Protein AF-0000000070599933 (afdb_homodimer)

Nearest PDB structures (foldseek):
  1tn3-assembly1_A  TM=8.704E-01  e=1.182E-09  Homo sapiens
  1htn-assembly1_A  TM=8.438E-01  e=2.130E-09  Homo sapiens
  7juf-assembly2_B  TM=8.145E-01  e=1.403E-08  Homo sapiens
  7jud-assembly2_B  TM=8.354E-01  e=2.384E-08  Homo sapiens
  3l9j-assembly1_C  TM=8.010E-01  e=3.818E-08  Homo sapiens

Secondary structure (DSSP, 8-state):
--------------------------PPPTT-EEETTTEEEEEEEEEEE-HHHHHHHHHHTTEEE-----HHHHHHHHHHHHHTT--S--EEEEEE-SSSTT--EETTSPBPP-STTTBPEESGGG-EES----TT--EEEE-GGGTT-EEEE-TTS-EEEEEEE-/--------------------------PPPTT-EEETTTEEEEEEEEEEE-HHHHHHHHHHTTEEE-----HHHHHHHHHHHHHTT--S--EEEEEE-SSSTT--EETTSPBPP-STTTBPEESGGG-EES----TT--EEEE-GGGTT-EEEE-TTS-EEEEEEE-

Radius of gyration: 28.6 Å; Cα contacts (8 Å, |Δi|>4): 648; chains: 2; bounding box: 58×82×104 Å

InterPro domains:
  IPR001304 C-type lectin-like [PF00059] (50-165)
  IPR001304 C-type lectin-like [PS50041] (36-164)
  IPR001304 C-type lectin-like [SM00034] (28-164)
  IPR016186 C-type lectin-like/link domain superfamily [G3DSA:3.10.100.10] (16-166)
  IPR016187 C-type lectin fold [SSF56436] (15-165)
  IPR050111 C-type lectin and snaclec domain-containing protein [PTHR22803] (22-165)

pLDDT: mean 87.53, std 17.61, range [37.97, 98.94]

Solvent-accessible surface area (backbone atoms only — not comparable to full-atom values): 18337 Å² total; per-residue (Å²): 137,86,83,78,81,80,79,78,77,77,78,78,76,72,74,74,72,74,70,73,62,71,79,70,64,93,78,47,63,82,86,28,37,73,34,56,94,76,42,30,33,34,81,39,75,81,66,62,31,24,50,67,54,42,40,49,53,20,44,76,70,68,25,32,40,28,75,75,88,40,50,46,44,44,33,32,44,52,51,48,35,60,72,70,61,60,63,83,46,40,27,34,39,21,37,34,18,74,90,42,83,86,50,42,21,28,82,84,65,44,75,55,84,70,44,54,56,44,32,23,53,24,55,79,68,13,65,40,51,30,63,81,56,65,98,55,27,36,26,29,22,29,28,52,71,48,65,50,22,36,35,51,33,43,43,76,47,73,26,16,32,31,24,22,62,120,136,86,81,78,80,81,78,79,78,78,76,78,77,72,73,73,71,75,73,73,63,73,78,72,64,93,76,47,62,82,87,27,36,74,37,57,92,77,43,31,31,34,81,40,74,80,66,63,32,24,50,68,55,42,39,49,53,20,43,75,71,66,24,32,41,28,75,74,87,40,48,46,44,42,34,33,44,51,51,46,36,60,74,69,60,60,64,82,46,39,26,32,39,21,37,33,18,73,90,42,83,88,50,44,22,29,83,84,66,46,76,55,84,70,44,53,58,46,31,23,54,24,55,80,65,14,67,40,50,30,65,80,56,66,98,56,28,36,26,29,22,30,28,53,71,47,64,50,23,37,34,50,32,42,42,76,46,74,26,17,32,30,24,22,63,119

Organism: Penaeus vannamei (NCBI:txid6689)

Structure (mmCIF, N/CA/C/O backbone):
data_AF-0000000070599933-model_v1
#
loop_
_entity.id
_entity.type
_entity.pdbx_description
1 polymer 'C-type lectin-like domain-containing protein PtLP'
#
loop_
_atom_site.group_PDB
_atom_site.id
_atom_site.type_symbol
_atom_site.label_atom_id
_atom_site.label_alt_id
_atom_site.label_comp_id
_atom_site.label_asym_id
_atom_site.label_entity_id
_atom_site.label_seq_id
_atom_site.pdbx_PDB_ins_code
_atom_site.Cartn_x
_atom_site.Cartn_y
_atom_site.Cartn_z
_atom_site.occupancy
_atom_site.B_iso_or_equiv
_atom_site.auth_seq_id
_atom_site.auth_comp_id
_atom_site.auth_asym_id
_atom_site.auth_atom_id
_atom_site.pdbx_PDB_model_num
ATOM 1 N N . MET A 1 1 ? 9.367 57.906 -72.312 1 37.97 1 MET A N 1
ATOM 2 C CA . MET A 1 1 ? 8.906 56.594 -71.938 1 37.97 1 MET A CA 1
ATOM 3 C C . MET A 1 1 ? 9.148 56.344 -70.438 1 37.97 1 MET A C 1
ATOM 5 O O . MET A 1 1 ? 10.281 56.406 -70 1 37.97 1 MET A O 1
ATOM 9 N N . ARG A 1 2 ? 8.133 56.719 -69.562 1 48.5 2 ARG A N 1
ATOM 10 C CA . ARG A 1 2 ? 8.102 56.719 -68.062 1 48.5 2 ARG A CA 1
ATOM 11 C C . ARG A 1 2 ? 8.156 55.281 -67.562 1 48.5 2 ARG A C 1
ATOM 13 O O . ARG A 1 2 ? 7.34 54.438 -67.938 1 48.5 2 ARG A O 1
ATOM 20 N N . PHE A 1 3 ? 9.328 54.75 -67.125 1 50.84 3 PHE A N 1
ATOM 21 C CA . PHE A 1 3 ? 9.562 53.438 -66.562 1 50.84 3 PHE A CA 1
ATOM 22 C C . PHE A 1 3 ? 8.875 53.312 -65.188 1 50.84 3 PHE A C 1
ATOM 24 O O . PHE A 1 3 ? 9.227 54.031 -64.25 1 50.84 3 PHE A O 1
ATOM 31 N N . GLY A 1 4 ? 7.555 52.938 -65.188 1 47.12 4 GLY A N 1
ATOM 32 C CA . GLY A 1 4 ? 6.844 52.688 -63.938 1 47.12 4 GLY A CA 1
ATOM 33 C C . GLY A 1 4 ? 7.414 51.531 -63.156 1 47.12 4 GLY A C 1
ATOM 34 O O . GLY A 1 4 ? 7.586 50.438 -63.688 1 47.12 4 GLY A O 1
ATOM 35 N N . ILE A 1 5 ? 8.211 51.812 -62.062 1 50.91 5 ILE A N 1
ATOM 36 C CA . ILE A 1 5 ? 8.781 50.844 -61.156 1 50.91 5 ILE A CA 1
ATOM 37 C C . ILE A 1 5 ? 7.66 50.125 -60.406 1 50.91 5 ILE A C 1
ATOM 39 O O . ILE A 1 5 ? 6.848 50.75 -59.719 1 50.91 5 ILE A O 1
ATOM 43 N N . LEU A 1 6 ? 7.219 48.875 -60.844 1 51.66 6 LEU A N 1
ATOM 44 C CA . LEU A 1 6 ? 6.293 48 -60.156 1 51.66 6 LEU A CA 1
ATOM 45 C C . LEU A 1 6 ? 6.891 47.531 -58.844 1 51.66 6 LEU A C 1
ATOM 47 O O . LEU A 1 6 ? 7.938 46.875 -58.812 1 51.66 6 LEU A O 1
ATOM 51 N N . SER A 1 7 ? 6.562 48.188 -57.719 1 48.75 7 SER A N 1
ATOM 52 C CA . SER A 1 7 ? 6.996 47.781 -56.406 1 48.75 7 SER A CA 1
ATOM 53 C C . SER A 1 7 ? 6.297 46.5 -55.969 1 48.75 7 SER A C 1
ATOM 55 O O . SER A 1 7 ? 5.066 46.438 -55.938 1 48.75 7 SER A O 1
ATOM 57 N N . LEU A 1 8 ? 6.965 45.375 -56.188 1 49.75 8 LEU A N 1
ATOM 58 C CA . LEU A 1 8 ? 6.488 44.094 -55.656 1 49.75 8 LEU A CA 1
ATOM 59 C C . LEU A 1 8 ? 6.445 44.094 -54.156 1 49.75 8 LEU A C 1
ATOM 61 O O . LEU A 1 8 ? 7.477 44.25 -53.5 1 49.75 8 LEU A O 1
ATOM 65 N N . VAL A 1 9 ? 5.316 44.406 -53.594 1 50.84 9 VAL A N 1
ATOM 66 C CA . VAL A 1 9 ? 5.121 44.281 -52.156 1 50.84 9 VAL A CA 1
ATOM 67 C C . VAL A 1 9 ? 5.121 42.812 -51.75 1 50.84 9 VAL A C 1
ATOM 69 O O . VAL A 1 9 ? 4.266 42.062 -52.188 1 50.84 9 VAL A O 1
ATOM 72 N N . LEU A 1 10 ? 6.27 42.281 -51.406 1 45.16 10 LEU A N 1
ATOM 73 C CA . LEU A 1 10 ? 6.32 40.969 -50.812 1 45.16 10 LEU A CA 1
ATOM 74 C C . LEU A 1 10 ? 5.652 40.969 -49.438 1 45.16 10 LEU A C 1
ATOM 76 O O . LEU A 1 10 ? 6.105 41.656 -48.531 1 45.16 10 LEU A O 1
ATOM 80 N N . ALA A 1 11 ? 4.379 40.594 -49.406 1 50.12 11 ALA A N 1
ATOM 81 C CA . ALA A 1 11 ? 3.686 40.375 -48.125 1 50.12 11 ALA A CA 1
ATOM 82 C C . ALA A 1 11 ? 4.293 39.219 -47.375 1 50.12 11 ALA A C 1
ATOM 84 O O . ALA A 1 11 ? 4.262 38.062 -47.844 1 50.12 11 ALA A O 1
ATOM 85 N N . VAL A 1 12 ? 5.262 39.5 -46.5 1 49.31 12 VAL A N 1
ATOM 86 C CA . VAL A 1 12 ? 5.777 38.469 -45.594 1 49.31 12 VAL A CA 1
ATOM 87 C C . VAL A 1 12 ? 4.645 37.938 -44.719 1 49.31 12 VAL A C 1
ATOM 89 O O . VAL A 1 12 ? 4.016 38.688 -43.969 1 49.31 12 VAL A O 1
ATOM 92 N N . CYS A 1 13 ? 3.93 36.844 -45.125 1 47.09 13 CYS A N 1
ATOM 93 C CA . CYS A 1 13 ? 3.037 36.094 -44.25 1 47.09 13 CYS A CA 1
ATOM 94 C C . CYS A 1 13 ? 3.75 35.719 -42.938 1 47.09 13 CYS A C 1
ATOM 96 O O . CYS A 1 13 ? 4.684 34.938 -42.969 1 47.09 13 CYS A O 1
ATOM 98 N N . GLY A 1 14 ? 3.881 36.625 -42.031 1 43.41 14 GLY A N 1
ATOM 99 C CA . GLY A 1 14 ? 4.426 36.219 -40.75 1 43.41 14 GLY A CA 1
ATOM 100 C C . GLY A 1 14 ? 3.785 34.969 -40.219 1 43.41 14 GLY A C 1
ATOM 101 O O . GLY A 1 14 ? 2.572 34.938 -40 1 43.41 14 GLY A O 1
ATOM 102 N N . ALA A 1 15 ? 4.422 33.812 -40.469 1 43.41 15 ALA A N 1
ATOM 103 C CA . ALA A 1 15 ? 4.035 32.625 -39.719 1 43.41 15 ALA A CA 1
ATOM 104 C C . ALA A 1 15 ? 3.85 32.938 -38.25 1 43.41 15 ALA A C 1
ATOM 106 O O . ALA A 1 15 ? 4.766 33.438 -37.594 1 43.41 15 ALA A O 1
ATOM 107 N N . ALA A 1 16 ? 2.598 33.219 -37.844 1 48.03 16 ALA A N 1
ATOM 108 C CA . ALA A 1 16 ? 2.371 33.25 -36.406 1 48.03 16 ALA A CA 1
ATOM 109 C C . ALA A 1 16 ? 3.07 32.062 -35.719 1 48.03 16 ALA A C 1
ATOM 111 O O . ALA A 1 16 ? 2.766 30.906 -36 1 48.03 16 ALA A O 1
ATOM 112 N N . GLU A 1 17 ? 4.281 32.188 -35.281 1 50.5 17 GLU A N 1
ATOM 113 C CA . GLU A 1 17 ? 4.836 31.188 -34.406 1 50.5 17 GLU A CA 1
ATOM 114 C C . GLU A 1 17 ? 3.83 30.797 -33.312 1 50.5 17 GLU A C 1
ATOM 116 O O . GLU A 1 17 ? 3.4 31.641 -32.531 1 50.5 17 GLU A O 1
ATOM 121 N N . VAL A 1 18 ? 2.943 29.859 -33.656 1 50.53 18 VAL A N 1
ATOM 122 C CA . VAL A 1 18 ? 2.252 29.219 -32.531 1 50.53 18 VAL A CA 1
ATOM 123 C C . VAL A 1 18 ? 3.256 28.875 -31.422 1 50.53 18 VAL A C 1
ATOM 125 O O . VAL A 1 18 ? 4.141 28.047 -31.625 1 50.53 18 VAL A O 1
ATOM 128 N N . ASN A 1 19 ? 3.715 29.875 -30.734 1 46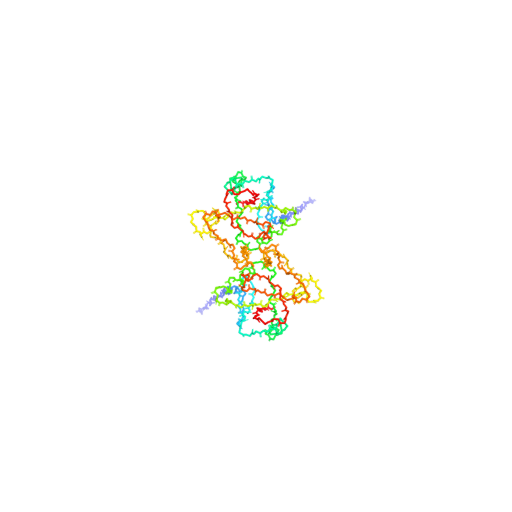.84 19 ASN A N 1
ATOM 129 C CA . ASN A 1 19 ? 4.473 29.562 -29.531 1 46.84 19 ASN A CA 1
ATOM 130 C C . ASN A 1 19 ? 3.83 28.406 -28.75 1 46.84 19 ASN A C 1
ATOM 132 O O . ASN A 1 19 ? 2.846 28.609 -28.047 1 46.84 19 ASN A O 1
ATOM 136 N N . LEU A 1 20 ? 3.777 27.25 -29.312 1 45 20 LEU A N 1
ATOM 137 C CA . LEU A 1 20 ? 3.389 26.094 -28.516 1 45 20 LEU A CA 1
ATOM 138 C C . LEU A 1 20 ? 4.082 26.109 -27.172 1 45 20 LEU A C 1
ATOM 140 O O . LEU A 1 20 ? 5.27 25.797 -27.062 1 45 20 LEU A O 1
ATOM 144 N N . GLN A 1 21 ? 3.828 27.172 -26.344 1 45.25 21 GLN A N 1
ATOM 145 C CA . GLN A 1 21 ? 4.434 27.078 -25.031 1 45.25 21 GLN A CA 1
ATOM 146 C C . GLN A 1 21 ? 4.25 25.688 -24.422 1 45.25 21 GLN A C 1
ATOM 148 O O . GLN A 1 21 ? 3.154 25.125 -24.469 1 45.25 21 GLN A O 1
ATOM 153 N N . PRO A 1 22 ? 5.227 2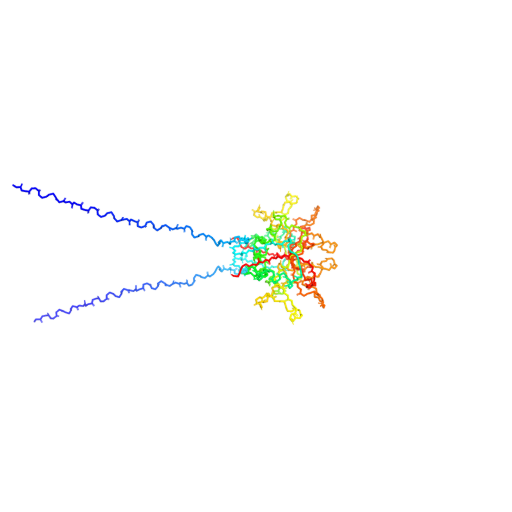4.906 -24.25 1 49.38 22 PRO A N 1
ATOM 154 C CA . PRO A 1 22 ? 5.059 23.609 -23.609 1 49.38 22 PRO A CA 1
ATOM 155 C C . PRO A 1 22 ? 4.023 23.625 -22.5 1 49.38 22 PRO A C 1
ATOM 157 O O . PRO A 1 22 ? 3.979 24.578 -21.703 1 49.38 22 PRO A O 1
ATOM 160 N N . ARG A 1 23 ? 2.863 23.047 -22.672 1 46.53 23 ARG A N 1
ATOM 161 C CA . ARG A 1 23 ? 1.869 22.969 -21.609 1 46.53 23 ARG A CA 1
ATOM 162 C C . ARG A 1 23 ? 2.535 22.75 -20.25 1 46.53 23 ARG A C 1
ATOM 164 O O . ARG A 1 23 ? 3.262 21.766 -20.062 1 46.53 23 ARG A O 1
ATOM 171 N N . ALA A 1 24 ? 2.969 23.766 -19.578 1 50.72 24 ALA A N 1
ATOM 172 C CA . ALA A 1 24 ? 3.588 23.656 -18.25 1 50.72 24 ALA A CA 1
ATOM 173 C C . ALA A 1 24 ? 2.848 22.656 -17.375 1 50.72 24 ALA A C 1
ATOM 175 O O . ALA A 1 24 ? 1.616 22.625 -17.359 1 50.72 24 ALA A O 1
ATOM 176 N N . GLY A 1 25 ? 3.314 21.453 -17.25 1 55.25 25 GLY A N 1
ATOM 177 C CA . GLY A 1 25 ? 2.721 20.547 -16.266 1 55.25 25 GLY A CA 1
ATOM 178 C C . GLY A 1 25 ? 2.115 21.266 -15.078 1 55.25 25 GLY A C 1
ATOM 179 O O . GLY A 1 25 ? 2.324 22.453 -14.898 1 55.25 25 GLY A O 1
ATOM 180 N N . PRO A 1 26 ? 1.058 20.625 -14.516 1 61.19 26 PRO A N 1
ATOM 181 C CA . PRO A 1 26 ? 0.422 21.312 -13.391 1 61.19 26 PRO A CA 1
ATOM 182 C C . PRO A 1 26 ? 1.436 21.922 -12.422 1 61.19 26 PRO A C 1
ATOM 184 O O . PRO A 1 26 ? 2.508 21.344 -12.211 1 61.19 26 PRO A O 1
ATOM 187 N N . THR A 1 27 ? 1.562 23.203 -12.266 1 79.56 27 THR A N 1
ATOM 188 C CA . THR A 1 27 ? 2.451 23.859 -11.305 1 79.56 27 THR A CA 1
ATOM 189 C C . THR A 1 27 ? 1.712 24.172 -10.008 1 79.56 27 THR A C 1
ATOM 191 O O . THR A 1 27 ? 0.495 24.375 -10.016 1 79.56 27 THR A O 1
ATOM 194 N N . CYS A 1 28 ? 2.309 23.688 -8.844 1 90.75 28 CYS A N 1
ATOM 195 C CA . CYS A 1 28 ? 1.811 24.094 -7.535 1 90.75 28 CYS A CA 1
ATOM 196 C C . CYS A 1 28 ? 2.562 25.312 -7.016 1 90.75 28 CYS A C 1
ATOM 198 O O . CYS A 1 28 ? 3.775 25.422 -7.199 1 90.75 28 CYS A O 1
ATOM 200 N N . ASP A 1 29 ? 1.829 26.328 -6.594 1 89.69 29 ASP A N 1
ATOM 201 C CA . ASP A 1 29 ? 2.475 27.5 -6.016 1 89.69 29 ASP A CA 1
ATOM 202 C C . ASP A 1 29 ? 3.064 27.172 -4.641 1 89.69 29 ASP A C 1
ATOM 204 O O . ASP A 1 29 ? 2.439 26.484 -3.838 1 89.69 29 ASP A O 1
ATOM 208 N N . PRO A 1 30 ? 4.203 27.719 -4.504 1 91.12 30 PRO A N 1
ATOM 209 C CA . PRO A 1 30 ? 4.746 27.547 -3.154 1 91.12 30 PRO A CA 1
ATOM 210 C C . PRO A 1 30 ? 3.811 28.078 -2.068 1 91.12 30 PRO A C 1
ATOM 212 O O . PRO A 1 30 ? 3.088 29.047 -2.289 1 91.12 30 PRO A O 1
ATOM 215 N N . PRO A 1 31 ? 3.791 27.359 -0.883 1 94.25 31 PRO A N 1
ATOM 216 C CA . PRO A 1 31 ? 4.715 26.312 -0.414 1 94.25 31 PRO A CA 1
ATOM 217 C C . PRO A 1 31 ? 4.266 24.906 -0.792 1 94.25 31 PRO A C 1
ATOM 219 O O . PRO A 1 31 ? 4.871 23.922 -0.357 1 94.25 31 PRO A O 1
ATOM 222 N N . PHE A 1 32 ? 3.318 24.859 -1.635 1 96.69 32 PHE A N 1
ATOM 223 C CA . PHE A 1 32 ? 2.83 23.547 -2.076 1 96.69 32 PHE A CA 1
ATOM 224 C C . PHE A 1 32 ? 3.74 22.969 -3.15 1 96.69 32 PHE A C 1
ATOM 226 O O . PHE A 1 32 ? 4.348 23.703 -3.926 1 96.69 32 PHE A O 1
ATOM 233 N N . LEU A 1 33 ? 3.834 21.719 -3.137 1 94 33 LEU A N 1
ATOM 234 C CA . LEU A 1 33 ? 4.645 21 -4.121 1 94 33 LEU A CA 1
ATOM 235 C C . LEU A 1 33 ? 3.85 19.875 -4.77 1 94 33 LEU A C 1
ATOM 237 O O . LEU A 1 33 ? 2.875 19.391 -4.195 1 94 33 LEU A O 1
ATOM 241 N N . ILE A 1 34 ? 4.312 19.547 -5.848 1 93 34 ILE A N 1
ATOM 242 C CA . ILE A 1 34 ? 3.625 18.484 -6.586 1 93 34 ILE A CA 1
ATOM 243 C C . ILE A 1 34 ? 4.109 17.125 -6.109 1 93 34 ILE A C 1
ATOM 245 O O . ILE A 1 34 ? 5.316 16.875 -6.012 1 93 34 ILE A O 1
ATOM 249 N N . VAL A 1 35 ? 3.232 16.281 -5.715 1 90.94 35 VAL A N 1
ATOM 250 C CA . VAL A 1 35 ? 3.504 14.883 -5.422 1 90.94 35 VAL A CA 1
ATOM 251 C C . VAL A 1 35 ? 2.697 13.992 -6.363 1 90.94 35 VAL A C 1
ATOM 253 O O . VAL A 1 35 ? 1.509 14.234 -6.59 1 90.94 35 VAL A O 1
ATOM 256 N N . GLY A 1 36 ? 3.426 12.984 -6.875 1 86.5 36 GLY A N 1
ATOM 257 C CA . GLY A 1 36 ? 2.77 12.148 -7.867 1 86.5 36 GLY A CA 1
ATOM 258 C C . GLY A 1 36 ? 2.465 12.883 -9.164 1 86.5 36 GLY A C 1
ATOM 259 O O . GLY A 1 36 ? 3.283 13.672 -9.641 1 86.5 36 GLY A O 1
ATOM 260 N N . THR A 1 37 ? 1.318 12.562 -9.773 1 78.31 37 THR A N 1
ATOM 261 C CA . THR A 1 37 ? 1.062 13.133 -11.094 1 78.31 37 THR A CA 1
ATOM 262 C C . THR A 1 37 ? 0.346 14.477 -10.969 1 78.31 37 THR A C 1
ATOM 264 O O . THR A 1 37 ? 0.489 15.344 -11.836 1 78.31 37 THR A O 1
ATOM 267 N N . SER A 1 38 ? -0.325 14.602 -9.852 1 78.38 38 SER A N 1
ATOM 268 C CA . SER A 1 38 ? -1.118 15.82 -9.984 1 78.38 38 SER A CA 1
ATOM 269 C C . SER A 1 38 ? -1.464 16.406 -8.617 1 78.38 38 SER A C 1
ATOM 271 O O . SER A 1 38 ? -2.164 17.422 -8.523 1 78.38 38 SER A O 1
ATOM 273 N N . LYS A 1 39 ? -0.946 15.914 -7.512 1 91.31 39 LYS A N 1
ATOM 274 C CA . LYS A 1 39 ? -1.4 16.422 -6.223 1 91.31 39 LYS A CA 1
ATOM 275 C C . LYS A 1 39 ? -0.478 17.531 -5.711 1 91.31 39 LYS A C 1
ATOM 277 O O . LYS A 1 39 ? 0.743 17.359 -5.688 1 91.31 39 LYS A O 1
ATOM 282 N N . CYS A 1 40 ? -1.063 18.625 -5.457 1 96.38 40 CYS A N 1
ATOM 283 C CA . CYS A 1 40 ? -0.328 19.734 -4.836 1 96.38 40 CYS A CA 1
ATOM 284 C C . CYS A 1 40 ? -0.448 19.672 -3.316 1 96.38 40 CYS A C 1
ATOM 286 O O . CYS A 1 40 ? -1.517 19.938 -2.764 1 96.38 40 CYS A O 1
ATOM 288 N N . VAL A 1 41 ? 0.706 19.391 -2.654 1 97.75 41 VAL A N 1
ATOM 289 C CA . VAL A 1 41 ? 0.576 19.125 -1.227 1 97.75 41 VAL A CA 1
ATOM 290 C C . VAL A 1 41 ? 1.607 19.938 -0.451 1 97.75 41 VAL A C 1
ATOM 292 O O . VAL A 1 41 ? 2.6 20.391 -1.021 1 97.75 41 VAL A O 1
ATOM 295 N N . LEU A 1 42 ? 1.271 20.219 0.729 1 97.81 42 LEU A N 1
ATOM 296 C CA . LEU A 1 42 ? 2.176 20.766 1.735 1 97.81 42 LEU A CA 1
ATOM 297 C C . LEU A 1 42 ? 2.346 19.781 2.898 1 97.81 42 LEU A C 1
ATOM 299 O O . LEU A 1 42 ? 1.361 19.391 3.523 1 97.81 42 LEU A O 1
ATOM 303 N N . VAL A 1 43 ? 3.584 19.328 3.121 1 98.19 43 VAL A N 1
ATOM 304 C CA . VAL A 1 43 ? 3.914 18.469 4.258 1 98.19 43 VAL A CA 1
ATOM 305 C C . VAL A 1 43 ? 4.57 19.312 5.355 1 98.19 43 VAL A C 1
ATOM 307 O O . VAL A 1 43 ? 5.645 19.875 5.156 1 98.19 43 VAL A O 1
ATOM 310 N N . ASN A 1 44 ? 3.908 19.438 6.484 1 98 44 ASN A N 1
ATOM 311 C CA . ASN A 1 44 ? 4.395 20.281 7.566 1 98 44 ASN A CA 1
ATOM 312 C C . ASN A 1 44 ? 4.453 19.516 8.891 1 98 44 ASN A C 1
ATOM 314 O O . ASN A 1 44 ? 3.443 18.984 9.344 1 98 44 ASN A O 1
ATOM 318 N N . ASN A 1 45 ? 5.656 19.391 9.477 1 97.62 45 ASN A N 1
ATOM 319 C CA . ASN A 1 45 ? 5.789 18.734 10.773 1 97.62 45 ASN A CA 1
ATOM 320 C C . ASN A 1 45 ? 6.301 19.703 11.836 1 97.62 45 ASN A C 1
ATOM 322 O O . ASN A 1 45 ? 6.699 19.281 12.922 1 97.62 45 ASN A O 1
ATOM 326 N N . ILE A 1 46 ? 6.352 20.969 11.516 1 96.56 46 ILE A N 1
ATOM 327 C CA . ILE A 1 46 ? 6.758 22 12.461 1 96.56 46 ILE A CA 1
ATOM 328 C C . ILE A 1 46 ? 5.559 22.438 13.289 1 96.56 46 ILE A C 1
ATOM 330 O O . ILE A 1 46 ? 5.629 22.484 14.523 1 96.56 46 ILE A O 1
ATOM 334 N N . SER A 1 47 ? 4.492 22.812 12.531 1 95.81 47 SER A N 1
ATOM 335 C CA . SER A 1 47 ? 3.229 23.031 13.227 1 95.81 47 SER A CA 1
ATOM 336 C C . SER A 1 47 ? 2.525 21.719 13.523 1 95.81 47 SER A C 1
ATOM 338 O O . SER A 1 47 ? 2.285 20.906 12.625 1 95.81 47 SER A O 1
ATOM 340 N N . VAL A 1 48 ? 2.225 21.484 14.812 1 98.44 48 VAL A N 1
ATOM 341 C CA . VAL A 1 48 ? 1.579 20.234 15.188 1 98.44 48 VAL A CA 1
ATOM 342 C C . VAL A 1 48 ? 0.326 20.516 16.016 1 98.44 48 VAL A C 1
ATOM 344 O O . VAL A 1 48 ? 0.209 21.578 16.625 1 98.44 48 VAL A O 1
ATOM 347 N N . GLY A 1 49 ? -0.621 19.656 15.922 1 98.81 49 GLY A N 1
ATOM 348 C CA . GLY A 1 49 ? -1.865 19.781 16.656 1 98.81 49 GLY A CA 1
ATOM 349 C C . GLY A 1 49 ? -2.795 18.594 16.469 1 98.81 49 GLY A C 1
ATOM 350 O O . GLY A 1 49 ? -2.41 17.594 15.859 1 98.81 49 GLY A O 1
ATOM 351 N N . SER A 1 50 ? -3.955 18.703 17.031 1 98.81 50 SER A N 1
ATOM 352 C CA . SER A 1 50 ? -4.965 17.672 16.859 1 98.81 50 SER A CA 1
ATOM 353 C C . SER A 1 50 ? -5.406 17.578 15.398 1 98.81 50 SER A C 1
ATOM 355 O O . SER A 1 50 ? -5.07 18.438 14.586 1 98.81 50 SER A O 1
ATOM 357 N N . TRP A 1 51 ? -6.094 16.531 15.117 1 98.81 51 TRP A N 1
ATOM 358 C CA . TRP A 1 51 ? -6.625 16.391 13.773 1 98.81 51 TRP A CA 1
ATOM 359 C C . TRP A 1 51 ? -7.469 17.594 13.375 1 98.81 51 TRP A C 1
ATOM 361 O O . TRP A 1 51 ? -7.34 18.109 12.266 1 98.81 51 TRP A O 1
ATOM 371 N N . HIS A 1 52 ? -8.32 18.141 14.305 1 98.81 52 HIS A N 1
ATOM 372 C CA . HIS A 1 52 ? -9.195 19.281 14.039 1 98.81 52 HIS A CA 1
ATOM 373 C C . HIS A 1 52 ? -8.398 20.562 13.906 1 98.81 52 HIS A C 1
ATOM 37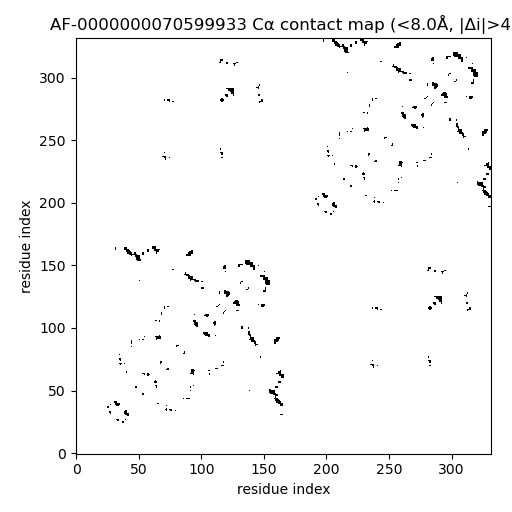5 O O . HIS A 1 52 ? -8.703 21.406 13.062 1 98.81 52 HIS A O 1
ATOM 381 N N . ASP A 1 53 ? -7.367 20.703 14.773 1 98.88 53 ASP A N 1
ATOM 382 C CA . ASP A 1 53 ? -6.477 21.859 14.648 1 98.88 53 ASP A CA 1
ATOM 383 C C . ASP A 1 53 ? -5.844 21.906 13.258 1 98.88 53 ASP A C 1
ATOM 385 O O . ASP A 1 53 ? -5.801 22.969 12.625 1 98.88 53 ASP A O 1
ATOM 389 N N . MET A 1 54 ? -5.41 20.734 12.828 1 98.88 54 MET A N 1
ATOM 390 C CA . MET A 1 54 ? -4.645 20.688 11.586 1 98.88 54 MET A CA 1
ATOM 391 C C . MET A 1 54 ? -5.566 20.781 10.375 1 98.88 54 MET A C 1
ATOM 393 O O . MET A 1 54 ? -5.18 21.297 9.328 1 98.88 54 MET A O 1
ATOM 397 N N . LYS A 1 55 ? -6.805 20.312 10.531 1 98.88 55 LYS A N 1
ATOM 398 C CA . LYS A 1 55 ? -7.832 20.578 9.531 1 98.88 55 LYS A CA 1
ATOM 399 C C . LYS A 1 55 ? -8.039 22.094 9.352 1 98.88 55 LYS A C 1
ATOM 401 O O . LYS A 1 55 ? -8.102 22.578 8.219 1 98.88 55 LYS A O 1
ATOM 406 N N . HIS A 1 56 ? -8.125 22.797 10.422 1 98.75 56 HIS A N 1
ATOM 407 C CA . HIS A 1 56 ? -8.266 24.234 10.391 1 98.75 56 HIS A CA 1
ATOM 408 C C . HIS A 1 56 ? -7.031 24.906 9.789 1 98.75 56 HIS A C 1
ATOM 410 O O . HIS A 1 56 ? -7.141 25.844 9 1 98.75 56 HIS A O 1
ATOM 416 N N . TYR A 1 57 ? -5.879 24.406 10.172 1 98.69 57 TYR A N 1
ATOM 417 C CA . TYR A 1 57 ? -4.617 24.906 9.633 1 98.69 57 TYR A CA 1
ATOM 418 C C . TYR A 1 57 ? -4.617 24.844 8.109 1 98.69 57 TYR A C 1
ATOM 420 O O . TYR A 1 57 ? -4.277 25.828 7.441 1 98.69 57 TYR A O 1
ATOM 428 N N . CYS A 1 58 ? -4.965 23.609 7.543 1 98.75 58 CYS A N 1
ATOM 429 C CA . CYS A 1 58 ? -5.016 23.469 6.094 1 98.75 58 CYS A CA 1
ATOM 430 C C . CYS A 1 58 ? -6.035 24.438 5.488 1 98.75 58 CYS A C 1
ATOM 432 O O . CYS A 1 58 ? -5.789 25.031 4.438 1 98.75 58 CYS A O 1
ATOM 434 N N . ALA A 1 59 ? -7.176 24.641 6.137 1 98.31 59 ALA A N 1
ATOM 435 C CA . ALA A 1 59 ? -8.219 25.547 5.645 1 98.31 59 ALA A CA 1
ATOM 436 C C . ALA A 1 59 ? -7.723 26.984 5.57 1 98.31 59 ALA A C 1
ATOM 438 O O . ALA A 1 59 ? -8.062 27.719 4.637 1 98.31 59 ALA A O 1
ATOM 439 N N . LEU A 1 60 ? -6.926 27.391 6.504 1 97.75 60 LEU A N 1
ATOM 440 C CA . LEU A 1 60 ? -6.371 28.734 6.531 1 97.75 60 LEU A CA 1
ATOM 441 C C . LEU A 1 60 ? -5.465 28.984 5.332 1 97.75 60 LEU A C 1
ATOM 443 O O . LEU A 1 60 ? -5.289 30.125 4.902 1 97.75 60 LEU A O 1
ATOM 447 N N . LEU A 1 61 ? -4.973 27.938 4.742 1 96.94 61 LEU A N 1
ATOM 448 C CA . LEU A 1 61 ? -4.094 28.031 3.584 1 96.94 61 LEU A CA 1
ATOM 449 C C . LEU A 1 61 ? -4.875 27.859 2.287 1 96.94 61 LEU A C 1
ATOM 451 O O . LEU A 1 61 ? -4.289 27.75 1.21 1 96.94 61 LEU A O 1
ATOM 455 N N . GLY A 1 62 ? -6.242 27.797 2.432 1 96.62 62 GLY A N 1
ATOM 456 C CA . GLY A 1 62 ? -7.062 27.531 1.26 1 96.62 62 GLY A CA 1
ATOM 457 C C . GLY A 1 62 ? -6.957 26.109 0.766 1 96.62 62 GLY A C 1
ATOM 458 O O . GLY A 1 62 ? -7.109 25.844 -0.429 1 96.62 62 GLY A O 1
ATOM 459 N N . ALA A 1 63 ? -6.547 25.266 1.627 1 97.88 63 ALA A N 1
ATOM 460 C CA . ALA A 1 63 ? -6.355 23.844 1.328 1 97.88 63 ALA A CA 1
ATOM 461 C C . ALA A 1 63 ? -7.184 22.969 2.268 1 97.88 63 ALA A C 1
ATOM 463 O O . ALA A 1 63 ? -8.047 23.484 2.994 1 97.88 63 ALA A O 1
ATOM 464 N N . GLN A 1 64 ? -7.094 21.703 2.135 1 98.5 64 GLN A N 1
ATOM 465 C CA . GLN A 1 64 ? -7.715 20.719 3.025 1 98.5 64 GLN A CA 1
ATOM 466 C C . GLN A 1 64 ? -6.723 19.641 3.426 1 98.5 64 GLN A C 1
ATOM 468 O O . GLN A 1 64 ? -5.648 19.516 2.834 1 98.5 64 GLN A O 1
ATOM 473 N N . LEU A 1 65 ? -7.102 18.906 4.434 1 98.81 65 LEU A N 1
ATOM 474 C CA . LEU A 1 65 ? -6.316 17.703 4.688 1 98.81 65 LEU A CA 1
ATOM 475 C C . LEU A 1 65 ? -6.27 16.797 3.453 1 98.81 65 LEU A C 1
ATOM 477 O O . LEU A 1 65 ? -7.277 16.641 2.758 1 98.81 65 LEU A O 1
ATOM 481 N N . VAL A 1 66 ? -5.156 16.234 3.24 1 98.38 66 VAL A N 1
ATOM 482 C CA . VAL A 1 66 ? -4.918 15.523 1.986 1 98.38 66 VAL A CA 1
ATOM 483 C C . VAL A 1 66 ? -5.844 14.312 1.889 1 98.38 66 VAL A C 1
ATOM 485 O O . VAL A 1 66 ? -6.059 13.602 2.875 1 98.38 66 VAL A O 1
ATOM 488 N N . LYS A 1 67 ? -6.461 14.18 0.764 1 97.5 67 LYS A N 1
ATOM 489 C CA . LYS A 1 67 ? -7.191 12.977 0.367 1 97.5 67 LYS A CA 1
ATOM 490 C C . LYS A 1 67 ? -6.297 12.016 -0.413 1 97.5 67 LYS A C 1
ATOM 492 O O . LYS A 1 67 ? -5.895 12.312 -1.539 1 97.5 67 LYS A O 1
ATOM 497 N N . LEU A 1 68 ? -5.953 10.891 0.178 1 96.31 68 LEU A N 1
ATOM 498 C CA . LEU A 1 68 ? -5.105 9.906 -0.483 1 96.31 68 LEU A CA 1
ATOM 499 C C . LEU A 1 68 ? -5.938 8.734 -0.998 1 96.31 68 LEU A C 1
ATOM 501 O O . LEU A 1 68 ? -5.777 7.602 -0.533 1 96.31 68 LEU A O 1
ATOM 505 N N . ASP A 1 69 ? -6.719 9.055 -2.064 1 93.5 69 ASP A N 1
ATOM 506 C CA . ASP A 1 69 ? -7.633 8.062 -2.619 1 93.5 69 ASP A CA 1
ATOM 507 C C . ASP A 1 69 ? -7.031 7.391 -3.85 1 93.5 69 ASP A C 1
ATOM 509 O O . ASP A 1 69 ? -7.684 6.57 -4.496 1 93.5 69 ASP A O 1
ATOM 513 N N . SER A 1 70 ? -5.863 7.73 -4.223 1 92.62 70 SER A N 1
ATOM 514 C CA . SER A 1 70 ? -5.07 7.109 -5.277 1 92.62 70 SER A CA 1
ATOM 515 C C . SER A 1 70 ? -3.846 6.406 -4.707 1 92.62 70 SER A C 1
ATOM 517 O O . SER A 1 70 ? -3.01 7.035 -4.059 1 92.62 70 SER A O 1
ATOM 519 N N . ALA A 1 71 ? -3.76 5.09 -5.078 1 93.81 71 ALA A N 1
ATOM 520 C CA . ALA A 1 71 ? -2.602 4.344 -4.594 1 93.81 71 ALA A CA 1
ATOM 521 C C . ALA A 1 71 ? -1.301 4.949 -5.113 1 93.81 71 ALA A C 1
ATOM 523 O O . ALA A 1 71 ? -0.286 4.953 -4.414 1 93.81 71 ALA A O 1
ATOM 524 N N . SER A 1 72 ? -1.373 5.441 -6.297 1 93.56 72 SER A N 1
ATOM 525 C CA . SER A 1 72 ? -0.19 6.066 -6.875 1 93.56 72 SER A CA 1
ATOM 526 C C . SER A 1 72 ? 0.184 7.344 -6.129 1 93.56 72 SER A C 1
ATOM 528 O O . SER A 1 72 ? 1.363 7.602 -5.883 1 93.56 72 SER A O 1
ATOM 530 N N . ASP A 1 73 ? -0.787 8.109 -5.758 1 93.94 73 ASP A N 1
ATOM 531 C CA . ASP A 1 73 ? -0.518 9.328 -4.996 1 93.94 73 ASP A CA 1
ATOM 532 C C . ASP A 1 73 ? 0.022 8.992 -3.605 1 93.94 73 ASP A C 1
ATOM 534 O O . ASP A 1 73 ? 0.935 9.664 -3.111 1 93.94 73 ASP A O 1
ATOM 538 N N . PHE A 1 74 ? -0.561 7.98 -3.004 1 96.56 74 PHE A N 1
ATOM 539 C CA . PHE A 1 74 ? -0.084 7.535 -1.699 1 96.56 74 PHE A CA 1
ATOM 540 C C . PHE A 1 74 ? 1.378 7.113 -1.772 1 96.56 74 PHE A C 1
ATOM 542 O O . PHE A 1 74 ? 2.199 7.559 -0.97 1 96.56 74 PHE A O 1
ATOM 549 N N . ALA A 1 75 ? 1.672 6.336 -2.785 1 96.44 75 ALA A N 1
ATOM 550 C CA . ALA A 1 75 ? 3.047 5.887 -2.984 1 96.44 75 ALA A CA 1
ATOM 551 C C . ALA A 1 75 ? 3.988 7.074 -3.176 1 96.44 75 ALA A C 1
ATOM 553 O O . ALA A 1 75 ? 5.07 7.117 -2.588 1 96.44 75 ALA A O 1
ATOM 554 N N . ALA A 1 76 ? 3.58 7.957 -3.953 1 95.81 76 ALA A N 1
ATOM 555 C CA . ALA A 1 76 ? 4.398 9.133 -4.242 1 95.81 76 ALA A CA 1
ATOM 556 C C . ALA A 1 76 ? 4.641 9.953 -2.979 1 95.81 76 ALA A C 1
ATOM 558 O O . ALA A 1 76 ? 5.738 10.469 -2.766 1 95.81 76 ALA A O 1
ATOM 559 N N . LEU A 1 77 ? 3.641 10.102 -2.189 1 96.81 77 LEU A N 1
ATOM 560 C CA . LEU A 1 77 ? 3.754 10.891 -0.968 1 96.81 77 LEU A CA 1
ATOM 561 C C . LEU A 1 77 ? 4.703 10.227 0.024 1 96.81 77 LEU A C 1
ATOM 563 O O . LEU A 1 77 ? 5.539 10.898 0.634 1 96.81 77 LEU A O 1
ATOM 567 N N . VAL A 1 78 ? 4.574 8.93 0.188 1 96.88 78 VAL A N 1
ATOM 568 C CA . VAL A 1 78 ? 5.457 8.195 1.089 1 96.88 78 VAL A CA 1
ATOM 569 C C . VAL A 1 78 ? 6.902 8.32 0.614 1 96.88 78 VAL A C 1
ATOM 571 O O . VAL A 1 78 ? 7.809 8.555 1.418 1 96.88 78 VAL A O 1
ATOM 574 N N . ASN A 1 79 ? 7.09 8.195 -0.692 1 95.31 79 ASN A N 1
ATOM 575 C CA . ASN A 1 79 ? 8.422 8.375 -1.255 1 95.31 79 ASN A CA 1
ATOM 576 C C . ASN A 1 79 ? 8.977 9.766 -0.963 1 95.31 79 ASN A C 1
ATOM 578 O O . ASN A 1 79 ? 10.164 9.914 -0.671 1 95.31 79 ASN A O 1
ATOM 582 N N . TYR A 1 80 ? 8.148 10.758 -1.079 1 95.75 80 TYR A N 1
ATOM 583 C CA . TYR A 1 80 ? 8.555 12.133 -0.802 1 95.75 80 TYR A CA 1
ATOM 584 C C . TYR A 1 80 ? 8.977 12.289 0.654 1 95.75 80 TYR A C 1
ATOM 586 O O . TYR A 1 80 ? 10.039 12.852 0.942 1 95.75 80 TYR A O 1
ATOM 594 N N . ILE A 1 81 ? 8.141 11.805 1.566 1 96.88 81 ILE A N 1
ATOM 595 C CA . ILE A 1 81 ? 8.414 11.906 2.996 1 96.88 81 ILE A CA 1
ATOM 596 C C . ILE A 1 81 ? 9.758 11.25 3.309 1 96.88 81 ILE A C 1
ATOM 598 O O . ILE A 1 81 ? 10.594 11.836 4.012 1 96.88 81 ILE A O 1
ATOM 602 N N . ASN A 1 82 ? 9.977 10.102 2.781 1 94.75 82 ASN A N 1
ATOM 603 C CA . ASN A 1 82 ? 11.227 9.367 3.002 1 94.75 82 ASN A CA 1
ATOM 604 C C . ASN A 1 82 ? 12.414 10.094 2.385 1 94.75 82 ASN A C 1
ATOM 606 O O . ASN A 1 82 ? 13.461 10.227 3.018 1 94.75 82 ASN A O 1
ATOM 610 N N . GLY A 1 83 ? 12.234 10.547 1.19 1 93.94 83 GLY A N 1
ATOM 611 C CA . GLY A 1 83 ? 13.32 11.172 0.448 1 93.94 83 GLY A CA 1
ATOM 612 C C . GLY A 1 83 ? 13.766 12.492 1.038 1 93.94 83 GLY A C 1
ATOM 613 O O . GLY A 1 83 ? 14.945 12.859 0.944 1 93.94 83 GLY A O 1
ATOM 614 N N . GLU A 1 84 ? 12.836 13.211 1.626 1 93.5 84 GLU A N 1
ATOM 615 C CA . GLU A 1 84 ? 13.125 14.555 2.129 1 93.5 84 GLU A CA 1
ATOM 616 C C . GLU A 1 84 ? 13.523 14.516 3.602 1 93.5 84 GLU A C 1
ATOM 618 O O . GLU A 1 84 ? 13.75 15.555 4.215 1 93.5 84 GLU A O 1
ATOM 623 N N . GLY A 1 85 ? 13.539 13.328 4.141 1 91 85 GLY A N 1
ATOM 624 C CA . GLY A 1 85 ? 13.938 13.195 5.531 1 91 85 GLY A CA 1
ATOM 625 C C . GLY A 1 85 ? 12.891 13.703 6.504 1 91 85 GLY A C 1
ATOM 626 O O . GLY A 1 85 ? 13.219 14.172 7.594 1 91 85 GLY A O 1
ATOM 627 N N . LEU A 1 86 ? 11.719 13.828 6.078 1 90.44 86 LEU A N 1
ATOM 628 C CA . LEU A 1 86 ? 10.609 14.234 6.93 1 90.44 86 LEU A CA 1
ATOM 629 C C . LEU A 1 86 ? 10.086 13.062 7.75 1 90.44 86 LEU A C 1
ATOM 631 O O . LEU A 1 86 ? 8.883 12.953 7.996 1 90.44 86 LEU A O 1
ATOM 635 N N . THR A 1 87 ? 11.156 12.328 8.07 1 83.12 87 THR A N 1
ATOM 636 C CA . THR A 1 87 ? 10.828 11.062 8.719 1 83.12 87 THR A CA 1
ATOM 637 C C . THR A 1 87 ? 10.766 11.234 10.234 1 83.12 87 THR A C 1
ATOM 639 O O . THR A 1 87 ? 11.102 12.297 10.758 1 83.12 87 THR A O 1
ATOM 642 N N . LYS A 1 88 ? 9.977 10.562 10.992 1 87.19 88 LYS A N 1
ATOM 643 C CA . LYS A 1 88 ? 9.875 10.5 12.445 1 87.19 88 LYS A CA 1
ATOM 644 C C . LYS A 1 88 ? 8.664 11.297 12.945 1 87.19 88 LYS A C 1
ATOM 646 O O . LYS A 1 88 ? 8.617 11.695 14.109 1 87.19 88 LYS A O 1
ATOM 651 N N . ALA A 1 89 ? 7.879 11.742 12.047 1 96.88 89 ALA A N 1
ATOM 652 C CA . ALA A 1 89 ? 6.664 12.461 12.438 1 96.88 89 ALA A CA 1
ATOM 653 C C . ALA A 1 89 ? 5.418 11.734 11.945 1 96.88 89 ALA A C 1
ATOM 655 O O . ALA A 1 89 ? 5.434 11.102 10.883 1 96.88 89 ALA A O 1
ATOM 656 N N . PHE A 1 90 ? 4.398 11.844 12.828 1 98.56 90 PHE A N 1
ATOM 657 C CA . PHE A 1 90 ? 3.061 11.492 12.367 1 98.56 90 PHE A CA 1
ATOM 658 C C . PHE A 1 90 ? 2.473 12.602 11.508 1 98.56 90 PHE A C 1
ATOM 660 O O . PHE A 1 90 ? 2.721 13.781 11.75 1 98.56 90 PHE A O 1
ATOM 667 N N . TYR A 1 91 ? 1.673 12.25 10.492 1 98.88 91 TYR A N 1
ATOM 668 C CA . TYR A 1 91 ? 1.016 13.25 9.664 1 98.88 91 TYR A CA 1
ATOM 669 C C . TYR A 1 91 ? -0.478 12.969 9.547 1 98.88 91 TYR A C 1
ATOM 671 O O . TYR A 1 91 ? -0.881 11.93 9.031 1 98.88 91 TYR A O 1
ATOM 679 N N . TRP A 1 92 ? -1.257 13.859 9.969 1 98.94 92 TRP A N 1
ATOM 680 C CA . TRP A 1 92 ? -2.699 13.742 9.781 1 98.94 92 TRP A CA 1
ATOM 681 C C . TRP A 1 92 ? -3.057 13.781 8.297 1 98.94 92 TRP A C 1
ATOM 683 O O . TRP A 1 92 ? -2.488 14.562 7.531 1 98.94 92 TRP A O 1
ATOM 693 N N . ILE A 1 93 ? -3.973 12.984 7.895 1 98.88 93 ILE A N 1
ATOM 694 C CA . ILE A 1 93 ? -4.59 13.023 6.57 1 98.88 93 ILE A CA 1
ATOM 695 C C . ILE A 1 93 ? -6.098 13.227 6.711 1 98.88 93 ILE A C 1
ATOM 697 O O . ILE A 1 93 ? -6.625 13.258 7.824 1 98.88 93 ILE A O 1
ATOM 701 N N . GLY A 1 94 ? -6.824 13.359 5.641 1 98.88 94 GLY A N 1
ATOM 702 C CA . GLY A 1 94 ? -8.195 13.852 5.688 1 98.88 94 GLY A CA 1
ATOM 703 C C . GLY A 1 94 ? -9.219 12.75 5.875 1 98.88 94 GLY A C 1
ATOM 704 O O . GLY A 1 94 ? -10.328 12.836 5.359 1 98.88 94 GLY A O 1
ATOM 705 N N . ALA A 1 95 ? -8.914 11.688 6.617 1 98.75 95 ALA A N 1
ATOM 706 C CA . ALA A 1 95 ? -9.836 10.578 6.824 1 98.75 95 ALA A CA 1
ATOM 707 C C . ALA A 1 95 ? -10.289 10.5 8.281 1 98.75 95 ALA A C 1
ATOM 709 O O . ALA A 1 95 ? -9.484 10.664 9.195 1 98.75 95 ALA A O 1
ATOM 710 N N . SER A 1 96 ? -11.586 10.281 8.492 1 98.38 96 SER A N 1
ATOM 711 C CA . SER A 1 96 ? -12.141 10.156 9.836 1 98.38 96 SER A CA 1
ATOM 712 C C . SER A 1 96 ? -13.438 9.359 9.82 1 98.38 96 SER A C 1
ATOM 714 O O . SER A 1 96 ? -14.164 9.352 8.82 1 98.38 96 SER A O 1
ATOM 716 N N . ASP A 1 97 ? -13.68 8.688 10.891 1 97.44 97 ASP A N 1
ATOM 717 C CA . ASP A 1 97 ? -14.984 8.047 11.07 1 97.44 97 ASP A CA 1
ATOM 718 C C . ASP A 1 97 ? -15.703 8.594 12.297 1 97.44 97 ASP A C 1
ATOM 720 O O . ASP A 1 97 ? -16.469 7.883 12.945 1 97.44 97 ASP A O 1
ATOM 724 N N . GLU A 1 98 ? -15.398 9.828 12.633 1 95.38 98 GLU A N 1
ATOM 725 C CA . GLU A 1 98 ? -15.977 10.477 13.805 1 95.38 98 GLU A CA 1
ATOM 726 C C . GLU A 1 98 ? -17.5 10.57 13.688 1 95.38 98 GLU A C 1
ATOM 728 O O . GLU A 1 98 ? -18.203 10.5 14.695 1 95.38 98 GLU A O 1
ATOM 733 N N . THR A 1 99 ? -18.031 10.812 12.516 1 94.25 99 THR A N 1
ATOM 734 C CA . THR A 1 99 ? -19.469 11 12.32 1 94.25 99 THR A CA 1
ATOM 735 C C . THR A 1 99 ? -20.219 9.695 12.562 1 94.25 99 THR A C 1
ATOM 737 O O . THR A 1 99 ? -21.234 9.68 13.273 1 94.25 99 THR A O 1
ATOM 740 N N . ASP A 1 100 ? -19.766 8.641 11.93 1 94.31 100 ASP A N 1
ATOM 741 C CA . ASP A 1 100 ? -20.297 7.293 12.094 1 94.31 100 ASP A CA 1
ATOM 742 C C . ASP A 1 100 ? -19.188 6.27 12.25 1 94.31 100 ASP A C 1
ATOM 744 O O . ASP A 1 100 ? -18.438 5.996 11.297 1 94.31 100 ASP A O 1
ATOM 748 N N . GLU A 1 101 ? -19.125 5.672 13.484 1 93.94 101 GLU A N 1
ATOM 749 C CA . GLU A 1 101 ? -18.062 4.738 13.797 1 93.94 101 GLU A CA 1
ATOM 750 C C . GLU A 1 101 ? -18 3.6 12.781 1 93.94 101 GLU A C 1
ATOM 752 O O . GLU A 1 101 ? -19.016 2.949 12.516 1 93.94 101 GLU A O 1
ATOM 757 N N . GLY A 1 102 ? -16.859 3.473 12.188 1 94.31 102 GLY A N 1
ATOM 758 C CA . GLY A 1 102 ? -16.672 2.4 11.227 1 94.31 102 GLY A CA 1
ATOM 759 C C . GLY A 1 102 ? -16.828 2.855 9.789 1 94.31 102 GLY A C 1
ATOM 760 O O . GLY A 1 102 ? -16.406 2.162 8.859 1 94.31 102 GLY A O 1
ATOM 761 N N . GLU A 1 103 ? -17.453 3.963 9.602 1 95.88 103 GLU A N 1
ATOM 762 C CA . GLU A 1 103 ? -17.594 4.531 8.266 1 95.88 103 GLU A CA 1
ATOM 763 C C . GLU A 1 103 ? -16.562 5.629 8.016 1 95.88 103 GLU A C 1
ATOM 765 O O . GLU A 1 103 ? -16.781 6.781 8.406 1 95.88 103 GLU A O 1
ATOM 770 N N . TRP A 1 104 ? -15.57 5.273 7.367 1 98.06 104 TRP A N 1
ATOM 771 C CA . TRP A 1 104 ? -14.469 6.207 7.133 1 98.06 104 TRP A CA 1
ATOM 772 C C . TRP A 1 104 ? -14.734 7.055 5.891 1 98.06 104 TRP A C 1
ATOM 774 O O . TRP A 1 104 ? -15 6.516 4.812 1 98.06 104 TRP A O 1
ATOM 784 N N . LEU A 1 105 ? -14.633 8.344 6.105 1 98.56 105 LEU A N 1
ATOM 785 C CA . LEU A 1 105 ? -14.852 9.305 5.027 1 98.56 105 LEU A CA 1
ATOM 786 C C . LEU A 1 105 ? -13.688 10.289 4.934 1 98.56 105 LEU A C 1
ATOM 788 O O . LEU A 1 105 ? -13.086 10.648 5.949 1 98.56 105 LEU A O 1
ATOM 792 N N . TRP A 1 106 ? -13.43 10.641 3.73 1 98.62 106 TRP A N 1
ATOM 793 C CA . TRP A 1 106 ? -12.57 11.805 3.539 1 98.62 106 TRP A CA 1
ATOM 794 C C . TRP A 1 106 ? -13.305 13.086 3.914 1 98.62 106 TRP A C 1
ATOM 796 O O . TRP A 1 106 ? -14.516 13.078 4.121 1 98.62 106 TRP A O 1
ATOM 806 N N . THR A 1 107 ? -12.531 14.195 3.951 1 97.81 107 THR A N 1
ATOM 807 C CA . THR A 1 107 ? -13.133 15.461 4.359 1 97.81 107 THR A CA 1
ATOM 808 C C . THR A 1 107 ? -14.211 15.891 3.369 1 97.81 107 THR A C 1
ATOM 810 O O . THR A 1 107 ? -15.109 16.656 3.715 1 97.81 107 THR A O 1
ATOM 813 N N . ASP A 1 108 ? -14.156 15.367 2.133 1 96.12 108 ASP A N 1
ATOM 814 C CA . ASP A 1 108 ? -15.18 15.711 1.146 1 96.12 108 ASP A CA 1
ATOM 815 C C . ASP A 1 108 ? -16.344 14.719 1.196 1 96.12 108 ASP A C 1
ATOM 817 O O . ASP A 1 108 ? -17.188 14.688 0.294 1 96.12 108 ASP A O 1
ATOM 821 N N . LEU A 1 109 ? -16.359 13.852 2.088 1 97.19 109 LEU A N 1
ATOM 822 C CA . LEU A 1 109 ? -17.438 12.93 2.426 1 97.19 109 LEU A CA 1
ATOM 823 C C . LEU A 1 109 ? -17.422 11.727 1.489 1 97.19 109 LEU A C 1
ATOM 825 O O . LEU A 1 109 ? -18.328 10.891 1.54 1 97.19 109 LEU A O 1
ATOM 829 N N . SER A 1 110 ? -16.406 11.602 0.666 1 98.06 110 SER A N 1
ATOM 830 C CA . SER A 1 110 ? -16.266 10.367 -0.104 1 98.06 110 SER A CA 1
ATOM 831 C C . SER A 1 110 ? -15.68 9.25 0.749 1 98.06 110 SER A C 1
ATOM 833 O O . SER A 1 110 ? -14.969 9.508 1.723 1 98.06 110 SER A O 1
ATOM 835 N N . PRO A 1 111 ? -15.984 8.031 0.427 1 98.12 111 PRO A N 1
ATOM 836 C CA . PRO A 1 111 ? -15.531 6.902 1.243 1 98.12 111 PRO A CA 1
ATOM 837 C C . PRO A 1 111 ? -14.031 6.664 1.146 1 98.12 111 PRO A C 1
ATOM 839 O O . PRO A 1 111 ? -13.43 6.895 0.091 1 98.12 111 PRO A O 1
ATOM 842 N N . VAL A 1 112 ? -13.453 6.234 2.191 1 98.25 112 VAL A N 1
ATOM 843 C CA . VAL A 1 112 ? -12.047 5.855 2.236 1 98.25 112 VAL A CA 1
ATOM 844 C C . VAL A 1 112 ? -11.898 4.379 1.882 1 98.25 112 VAL A C 1
ATOM 846 O O . VAL A 1 112 ? -12.633 3.533 2.393 1 98.25 112 VAL A O 1
ATOM 849 N N . ALA A 1 113 ? -10.977 4.074 0.978 1 96.81 113 ALA A N 1
ATOM 850 C CA . ALA A 1 113 ? -10.672 2.68 0.672 1 96.81 113 ALA A CA 1
ATOM 851 C C . ALA A 1 113 ? -10.07 1.973 1.883 1 96.81 113 ALA A C 1
ATOM 853 O O . ALA A 1 113 ? -9.219 2.535 2.58 1 96.81 113 ALA A O 1
ATOM 854 N N . MET A 1 114 ? -10.516 0.759 2.076 1 95.94 114 MET A N 1
ATOM 855 C CA . MET A 1 114 ? -10.055 0.005 3.238 1 95.94 114 MET A CA 1
ATOM 856 C C . MET A 1 114 ? -9.031 -1.052 2.83 1 95.94 114 MET A C 1
ATOM 858 O O . MET A 1 114 ? -8.945 -1.417 1.657 1 95.94 114 MET A O 1
ATOM 862 N N . GLY A 1 115 ? -8.234 -1.459 3.818 1 94.81 115 GLY A N 1
ATOM 863 C CA . GLY A 1 115 ? -7.285 -2.537 3.588 1 94.81 115 GLY A CA 1
ATOM 864 C C . GLY A 1 115 ? -6.086 -2.109 2.762 1 94.81 115 GLY A C 1
ATOM 865 O O . GLY A 1 115 ? -5.754 -0.924 2.713 1 94.81 115 GLY A O 1
ATOM 866 N N . ALA A 1 116 ? -5.383 -3.066 2.119 1 95.31 116 ALA A N 1
ATOM 867 C CA . ALA A 1 116 ? -4.25 -2.807 1.237 1 95.31 116 ALA A CA 1
ATOM 868 C C . ALA A 1 116 ? -4.695 -2.1 -0.039 1 95.31 116 ALA A C 1
ATOM 870 O O . ALA A 1 116 ? -5.781 -2.371 -0.558 1 95.31 116 ALA A O 1
ATOM 871 N N . PRO A 1 117 ? -3.881 -1.174 -0.478 1 96.69 117 PRO A N 1
ATOM 872 C CA . PRO A 1 117 ? -2.506 -0.939 -0.032 1 96.69 117 PRO A CA 1
ATOM 873 C C . PRO A 1 117 ? -2.395 0.227 0.948 1 96.69 117 PRO A C 1
ATOM 875 O O . PRO A 1 117 ? -1.321 0.82 1.087 1 96.69 117 PRO A O 1
ATOM 878 N N . PHE A 1 118 ? -3.43 0.613 1.706 1 98.25 118 PHE A N 1
ATOM 879 C CA . PHE A 1 118 ? -3.43 1.883 2.424 1 98.25 118 PHE A CA 1
ATOM 880 C C . PHE A 1 118 ? -3.213 1.662 3.916 1 98.25 118 PHE A C 1
ATOM 882 O O . PHE A 1 118 ? -2.299 2.238 4.508 1 98.25 118 PHE A O 1
ATOM 889 N N . TRP A 1 119 ? -3.943 0.732 4.457 1 98.06 119 TRP A N 1
ATOM 890 C CA . TRP A 1 119 ? -4.016 0.626 5.91 1 98.06 119 TRP A CA 1
ATOM 891 C C . TRP A 1 119 ? -2.977 -0.358 6.438 1 98.06 119 TRP A C 1
ATOM 893 O O . TRP A 1 119 ? -2.756 -1.415 5.844 1 98.06 119 TRP A O 1
ATOM 903 N N . SER A 1 120 ? -2.477 -0.069 7.578 1 97 120 SER A N 1
ATOM 904 C CA . SER A 1 120 ? -1.377 -0.838 8.148 1 97 120 SER A CA 1
ATOM 905 C C . SER A 1 120 ? -1.869 -2.156 8.734 1 97 120 SER A C 1
ATOM 907 O O . SER A 1 120 ? -2.871 -2.188 9.453 1 97 120 SER A O 1
ATOM 909 N N . PRO A 1 121 ? -1.149 -3.195 8.445 1 95.44 121 PRO A N 1
ATOM 910 C CA . PRO A 1 121 ? -1.255 -4.316 9.375 1 95.44 121 PRO A CA 1
ATOM 911 C C . PRO A 1 121 ? -0.929 -3.922 10.812 1 95.44 121 PRO A C 1
ATOM 913 O O . PRO A 1 121 ? -0.114 -3.025 11.039 1 95.44 121 PRO A O 1
ATOM 916 N N . THR A 1 122 ? -1.58 -4.574 11.789 1 93.75 122 THR A N 1
ATOM 917 C CA . THR A 1 122 ? -1.412 -4.211 13.195 1 93.75 122 THR A CA 1
ATOM 918 C C . THR A 1 122 ? -1.698 -5.406 14.094 1 93.75 122 THR A C 1
ATOM 920 O O . THR A 1 122 ? -1.934 -6.516 13.609 1 93.75 122 THR A O 1
ATOM 923 N N . GLY A 1 123 ? -1.616 -5.141 15.398 1 88.44 123 GLY A N 1
ATOM 924 C CA . GLY A 1 123 ? -1.876 -6.188 16.375 1 88.44 123 GLY A CA 1
ATOM 925 C C . GLY A 1 123 ? -0.668 -7.062 16.641 1 88.44 123 GLY A C 1
ATOM 926 O O . GLY A 1 123 ? 0.437 -6.766 16.188 1 88.44 123 GLY A O 1
ATOM 927 N N . SER A 1 124 ? -1.062 -8.125 17.438 1 83.62 124 SER A N 1
ATOM 928 C CA . SER A 1 124 ? -0.013 -9.086 17.75 1 83.62 124 SER A CA 1
ATOM 929 C C . SER A 1 124 ? 0.392 -9.875 16.5 1 83.62 124 SER A C 1
ATOM 931 O O . SER A 1 124 ? -0.466 -10.352 15.758 1 83.62 124 SER A O 1
ATOM 933 N N . SER A 1 125 ? 1.589 -9.867 16.047 1 84.25 125 SER A N 1
ATOM 934 C CA . SER A 1 125 ? 2.156 -10.602 14.922 1 84.25 125 SER A CA 1
ATOM 935 C C . SER A 1 125 ? 1.721 -9.992 13.586 1 84.25 125 SER A C 1
ATOM 937 O O . SER A 1 125 ? 1.778 -10.648 12.547 1 84.25 125 SER A O 1
ATOM 939 N N . CYS A 1 126 ? 0.936 -8.812 13.664 1 92.31 126 CYS A N 1
ATOM 940 C CA . CYS A 1 126 ? 0.522 -8.086 12.469 1 92.31 126 CYS A CA 1
ATOM 941 C C . CYS A 1 126 ? -0.604 -8.812 11.75 1 92.31 126 CYS A C 1
ATOM 943 O O . CYS A 1 126 ? -0.653 -8.836 10.516 1 92.31 126 CYS A O 1
ATOM 945 N N . SER A 1 127 ? -1.466 -9.516 12.531 1 88.75 127 SER A N 1
ATOM 946 C CA . SER A 1 127 ? -2.512 -10.352 11.953 1 88.75 127 SER A CA 1
ATOM 947 C C . SER A 1 127 ? -3.838 -9.602 11.875 1 88.75 127 SER A C 1
ATOM 949 O O . SER A 1 127 ? -4.867 -10.18 11.531 1 88.75 127 SER A O 1
ATOM 951 N N . GLU A 1 128 ? -3.797 -8.391 12.266 1 93.44 128 GLU A N 1
ATOM 952 C CA . GLU A 1 128 ? -4.93 -7.484 12.117 1 93.44 128 GLU A CA 1
ATOM 953 C C . GLU A 1 128 ? -4.586 -6.309 11.211 1 93.44 128 GLU A C 1
ATOM 955 O O . GLU A 1 128 ? -3.459 -6.211 10.719 1 93.44 128 GLU A O 1
ATOM 960 N N . THR A 1 129 ? -5.574 -5.551 10.914 1 94.19 129 THR A N 1
ATOM 961 C CA . THR A 1 129 ? -5.324 -4.375 10.086 1 94.19 129 THR A CA 1
ATOM 962 C C . THR A 1 129 ? -5.984 -3.137 10.695 1 94.19 129 THR A C 1
ATOM 964 O O . THR A 1 129 ? -7.059 -3.229 11.289 1 94.19 129 THR A O 1
ATOM 967 N N . GLU A 1 130 ? -5.262 -2.021 10.555 1 95.75 130 GLU A N 1
ATOM 968 C CA . GLU A 1 130 ? -5.918 -0.749 10.828 1 95.75 130 GLU A CA 1
ATOM 969 C C . GLU A 1 130 ? -7.051 -0.488 9.836 1 95.75 130 GLU A C 1
ATOM 971 O O . GLU A 1 130 ? -7.023 -0.989 8.711 1 95.75 130 GLU A O 1
ATOM 976 N N . PRO A 1 131 ? -8 0.346 10.195 1 96.31 131 PRO A N 1
ATOM 977 C CA . PRO A 1 131 ? -8.227 0.896 11.531 1 96.31 131 PRO A CA 1
ATOM 978 C C . PRO A 1 131 ? -8.703 -0.156 12.531 1 96.31 131 PRO A C 1
ATOM 980 O O . PRO A 1 131 ? -9.5 -1.029 12.18 1 96.31 131 PRO A O 1
ATOM 983 N N . LYS A 1 132 ? -8.25 -0.247 13.758 1 88 132 LYS A N 1
ATOM 984 C CA . LYS A 1 132 ? -8.68 -1.154 14.82 1 88 132 LYS A CA 1
ATOM 985 C C . LYS A 1 132 ? -9.984 -0.684 15.445 1 88 132 LYS A C 1
ATOM 987 O O . LYS A 1 132 ? -10.711 -1.478 16.047 1 88 132 LYS A O 1
ATOM 992 N N . GLY A 1 133 ? -10.211 0.426 15.148 1 75.38 133 GLY A N 1
ATOM 993 C CA . GLY A 1 133 ? -11.445 0.972 15.703 1 75.38 133 GLY A CA 1
ATOM 994 C C . GLY A 1 133 ? -11.344 1.276 17.188 1 75.38 133 GLY A C 1
ATOM 995 O O . GLY A 1 133 ? -10.258 1.521 17.703 1 75.38 133 GLY A O 1
ATOM 996 N N . GLY A 1 134 ? -12.406 1.32 17.938 1 68.12 134 GLY A N 1
ATOM 997 C CA . GLY A 1 134 ? -12.586 1.687 19.328 1 68.12 134 GLY A CA 1
ATOM 998 C C . GLY A 1 134 ? -13.031 3.123 19.516 1 68.12 134 GLY A C 1
ATOM 999 O O . GLY A 1 134 ? -13.094 3.891 18.547 1 68.12 134 GLY A O 1
ATOM 1000 N N . ALA A 1 135 ? -13.523 3.354 20.641 1 65.94 135 ALA A N 1
ATOM 1001 C CA . ALA A 1 135 ? -14.242 4.586 20.953 1 65.94 135 ALA A CA 1
ATOM 1002 C C . ALA A 1 135 ? -13.328 5.801 20.828 1 65.94 135 ALA A C 1
ATOM 1004 O O . ALA A 1 135 ? -13.805 6.922 20.641 1 65.94 135 ALA A O 1
ATOM 1005 N N . ASN A 1 136 ? -12.016 5.457 20.594 1 84.31 136 ASN A N 1
ATOM 1006 C CA . ASN A 1 136 ? -11.266 6.699 20.734 1 84.31 136 ASN A CA 1
ATOM 1007 C C . ASN A 1 136 ? -10.32 6.918 19.562 1 84.31 136 ASN A C 1
ATOM 1009 O O . ASN A 1 136 ? -9.625 7.934 19.516 1 84.31 136 ASN A O 1
ATOM 1013 N N . SER A 1 137 ? -10.273 6.102 18.531 1 93.75 137 SER A N 1
ATOM 1014 C CA . SER A 1 137 ? -9.383 6.305 17.406 1 93.75 137 SER A CA 1
ATOM 1015 C C . SER A 1 137 ? -10.164 6.531 16.109 1 93.75 137 SER A C 1
ATOM 1017 O O . SER A 1 137 ? -10.461 5.586 15.383 1 93.75 137 SER A O 1
ATOM 1019 N N . ASP A 1 138 ? -10.43 7.812 15.812 1 97.5 138 ASP A N 1
ATOM 1020 C CA . ASP A 1 138 ? -11.383 8.133 14.758 1 97.5 138 ASP A CA 1
ATOM 1021 C C . ASP A 1 138 ? -10.727 8.961 13.656 1 97.5 138 ASP A C 1
ATOM 1023 O O . ASP A 1 138 ? -11.398 9.43 12.734 1 97.5 138 ASP A O 1
ATOM 1027 N N . CYS A 1 139 ? -9.453 9.227 13.797 1 98.56 139 CYS A N 1
ATOM 1028 C CA . CYS A 1 139 ? -8.75 10.055 12.828 1 98.56 139 CYS A CA 1
ATOM 1029 C C . CYS A 1 139 ? -7.527 9.336 12.273 1 98.56 139 CYS A C 1
ATOM 1031 O O . CYS A 1 139 ? -6.82 8.641 13.008 1 98.56 139 CYS A O 1
ATOM 1033 N N . ALA A 1 140 ? -7.316 9.469 11.031 1 98.69 140 ALA A N 1
ATOM 1034 C CA . ALA A 1 140 ? -6.25 8.711 10.383 1 98.69 140 ALA A CA 1
ATOM 1035 C C . ALA A 1 140 ? -4.996 9.57 10.211 1 98.69 140 ALA A C 1
ATOM 1037 O O . ALA A 1 140 ? -5.086 10.766 9.938 1 98.69 140 ALA A O 1
ATOM 1038 N N . ALA A 1 141 ? -3.871 8.945 10.336 1 98.69 141 ALA A N 1
ATOM 1039 C CA . ALA A 1 141 ? -2.561 9.555 10.125 1 98.69 141 ALA A CA 1
ATOM 1040 C C . ALA A 1 141 ? -1.61 8.594 9.422 1 98.69 141 ALA A C 1
ATOM 1042 O O . ALA A 1 141 ? -1.818 7.375 9.445 1 98.69 141 ALA A O 1
ATOM 1043 N N . LEU A 1 142 ? -0.689 9.148 8.695 1 98.56 142 LEU A N 1
ATOM 1044 C CA . LEU A 1 142 ? 0.486 8.367 8.328 1 98.56 142 LEU A CA 1
ATOM 1045 C C . LEU A 1 142 ? 1.404 8.172 9.531 1 98.56 142 LEU A C 1
ATOM 1047 O O . LEU A 1 142 ? 1.818 9.141 10.164 1 98.56 142 LEU A O 1
ATOM 1051 N N . ASN A 1 143 ? 1.693 6.977 9.875 1 97.12 143 ASN A N 1
ATOM 1052 C CA . ASN A 1 143 ? 2.406 6.609 11.102 1 97.12 143 ASN A CA 1
ATOM 1053 C C . ASN A 1 143 ? 3.844 6.191 10.805 1 97.12 143 ASN A C 1
ATOM 1055 O O . ASN A 1 143 ? 4.078 5.18 10.141 1 97.12 143 ASN A O 1
ATOM 1059 N N . PRO A 1 144 ? 4.816 6.977 11.289 1 95.94 144 PRO A N 1
ATOM 1060 C CA . PRO A 1 144 ? 6.215 6.641 11.023 1 95.94 144 PRO A CA 1
ATOM 1061 C C . PRO A 1 144 ? 6.613 5.281 11.586 1 95.94 144 PRO A C 1
ATOM 1063 O O . PRO A 1 144 ? 7.527 4.633 11.07 1 95.94 144 PRO A O 1
ATOM 1066 N N . ASN A 1 145 ? 5.945 4.809 12.602 1 93.75 145 ASN A N 1
ATOM 1067 C CA . ASN A 1 145 ? 6.266 3.521 13.211 1 93.75 145 ASN A CA 1
ATOM 1068 C C . ASN A 1 145 ? 5.629 2.363 12.453 1 93.75 145 ASN A C 1
ATOM 1070 O O . ASN A 1 145 ? 5.852 1.198 12.781 1 93.75 145 ASN A O 1
ATOM 1074 N N . LYS A 1 146 ? 4.828 2.676 11.523 1 94.12 146 LYS A N 1
ATOM 1075 C CA . LYS A 1 146 ? 4.188 1.689 10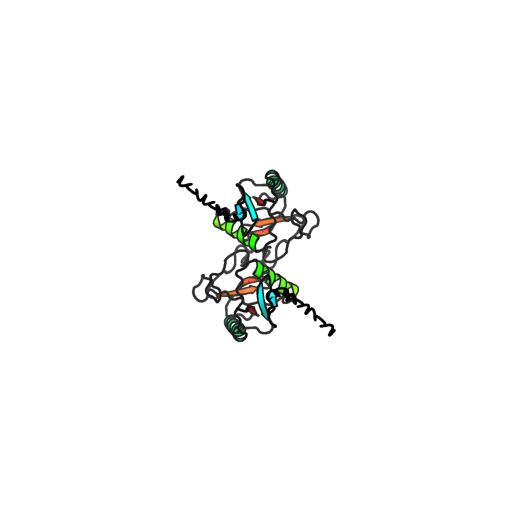.656 1 94.12 146 LYS A CA 1
ATOM 1076 C C . LYS A 1 146 ? 4.492 1.969 9.188 1 94.12 146 LYS A C 1
ATOM 1078 O O . LYS A 1 146 ? 3.635 1.773 8.328 1 94.12 146 LYS A O 1
ATOM 1083 N N . PHE A 1 147 ? 5.621 2.549 8.969 1 95.56 147 PHE A N 1
ATOM 1084 C CA . PHE A 1 147 ? 6.188 2.754 7.641 1 95.56 147 PHE A CA 1
ATOM 1085 C C . PHE A 1 147 ? 5.289 3.65 6.801 1 95.56 147 PHE A C 1
ATOM 1087 O O . PHE A 1 147 ? 5.172 3.461 5.59 1 95.56 147 PHE A O 1
ATOM 1094 N N . TYR A 1 148 ? 4.469 4.473 7.453 1 97.56 148 TYR A N 1
ATOM 1095 C CA . TYR A 1 148 ? 3.648 5.555 6.914 1 97.56 148 TYR A CA 1
ATOM 1096 C C . TYR A 1 148 ? 2.416 5.004 6.207 1 97.56 148 TYR A C 1
ATOM 1098 O O . TYR A 1 148 ? 1.815 5.684 5.375 1 97.56 148 TYR A O 1
ATOM 1106 N N . TYR A 1 149 ? 2.055 3.754 6.578 1 98.19 149 TYR A N 1
ATOM 1107 C CA . TYR A 1 149 ? 0.702 3.305 6.273 1 98.19 149 TYR A CA 1
ATOM 1108 C C . TYR A 1 149 ? -0.324 4.043 7.125 1 98.19 149 TYR A C 1
ATOM 1110 O O . TYR A 1 149 ? 0.03 4.684 8.117 1 98.19 149 TYR A O 1
ATOM 1118 N N . PHE A 1 150 ? -1.564 4.02 6.664 1 98.5 150 PHE A N 1
ATOM 1119 C CA . PHE A 1 150 ? -2.648 4.637 7.422 1 98.5 150 PHE A CA 1
ATOM 1120 C C . PHE A 1 150 ? -2.793 3.986 8.789 1 98.5 150 PHE A C 1
ATOM 1122 O O . PHE A 1 150 ? -2.711 2.762 8.914 1 98.5 150 PHE A O 1
ATOM 1129 N N . ASP A 1 151 ? -2.996 4.719 9.789 1 97.12 151 ASP A N 1
ATOM 1130 C CA . ASP A 1 151 ? -3.277 4.309 11.164 1 97.12 151 ASP A CA 1
ATOM 1131 C C . ASP A 1 151 ? -4.371 5.172 11.781 1 97.12 151 ASP A C 1
ATOM 1133 O O . ASP A 1 151 ? -4.375 6.395 11.609 1 97.12 151 ASP A O 1
ATOM 1137 N N . ASP A 1 152 ? -5.312 4.57 12.406 1 97.44 152 ASP A N 1
ATOM 1138 C CA . ASP A 1 152 ? -6.301 5.367 13.125 1 97.44 152 ASP A CA 1
ATOM 1139 C C . ASP A 1 152 ? -5.809 5.719 14.531 1 97.44 152 ASP A C 1
ATOM 1141 O O . ASP A 1 152 ? -5.266 4.863 15.234 1 97.44 152 ASP A O 1
ATOM 1145 N N . LEU A 1 153 ? -5.961 6.945 14.898 1 96.94 153 LEU A N 1
ATOM 1146 C CA . LEU A 1 153 ? -5.492 7.473 16.172 1 96.94 153 LEU A CA 1
ATOM 1147 C C . LEU A 1 153 ? -6.559 8.336 16.844 1 96.94 153 LEU A C 1
ATOM 1149 O O . LEU A 1 153 ? -7.492 8.789 16.172 1 96.94 153 LEU A O 1
ATOM 1153 N N . PRO A 1 154 ? -6.422 8.492 18.188 1 97.19 154 PRO A N 1
ATOM 1154 C CA . PRO A 1 154 ? -7.293 9.508 18.781 1 97.19 154 PRO A CA 1
ATOM 1155 C C . PRO A 1 154 ? -7.121 10.883 18.156 1 97.19 154 PRO A C 1
ATOM 1157 O O . PRO A 1 154 ? -5.992 11.359 17.984 1 97.19 154 PRO A O 1
ATOM 1160 N N . CYS A 1 155 ? -8.211 11.531 17.875 1 97.81 155 CYS A N 1
ATOM 1161 C CA . CYS A 1 155 ? -8.195 12.797 17.156 1 97.81 155 CYS A CA 1
ATOM 1162 C C . CYS A 1 155 ? -7.453 13.867 17.938 1 97.81 155 CYS A C 1
ATOM 1164 O O . CYS A 1 155 ? -7.004 14.859 17.375 1 97.81 155 CYS A O 1
ATOM 1166 N N . SER A 1 156 ? -7.348 13.664 19.219 1 97.81 156 SER A N 1
ATOM 1167 C CA . SER A 1 156 ? -6.766 14.672 20.094 1 97.81 156 SER A CA 1
ATOM 1168 C C . SER A 1 156 ? -5.242 14.57 20.109 1 97.81 156 SER A C 1
ATOM 1170 O O . SER A 1 156 ? -4.566 15.461 20.641 1 97.81 156 SER A O 1
ATOM 1172 N N . ASN A 1 157 ? -4.703 13.422 19.547 1 98.06 157 ASN A N 1
ATOM 1173 C CA . ASN A 1 157 ? -3.248 13.312 19.484 1 98.06 157 ASN A CA 1
ATOM 1174 C C . ASN A 1 157 ? -2.635 14.477 18.703 1 98.06 157 ASN A C 1
ATOM 1176 O O . ASN A 1 157 ? -3.324 15.148 17.938 1 98.06 157 ASN A O 1
ATOM 1180 N N . THR A 1 158 ? -1.353 14.734 19.016 1 98.44 158 THR A N 1
ATOM 1181 C CA . THR A 1 158 ? -0.628 15.789 18.312 1 98.44 158 THR A CA 1
ATOM 1182 C C . THR A 1 158 ? 0.205 15.211 17.172 1 98.44 158 THR A C 1
ATOM 1184 O O . THR A 1 158 ? 0.938 14.234 17.359 1 98.44 158 THR A O 1
ATOM 1187 N N . ALA A 1 159 ? 0.095 15.781 15.984 1 98.75 159 ALA A N 1
ATOM 1188 C CA . ALA A 1 159 ? 0.839 15.32 14.812 1 98.75 159 ALA A CA 1
ATOM 1189 C C . ALA A 1 159 ? 1.025 16.453 13.805 1 98.75 159 ALA A C 1
ATOM 1191 O O . ALA A 1 159 ? 0.375 17.5 13.906 1 98.75 159 ALA A O 1
ATOM 1192 N N . GLY A 1 160 ? 1.983 16.297 12.867 1 98.75 160 GLY A N 1
ATOM 1193 C CA . GLY A 1 160 ? 2.064 17.156 11.695 1 98.75 160 GLY A CA 1
ATOM 1194 C C . GLY A 1 160 ? 0.897 16.984 10.742 1 98.75 160 GLY A C 1
ATOM 1195 O O . GLY A 1 160 ? -0.089 16.312 11.078 1 98.75 160 GLY A O 1
ATOM 1196 N N . VAL A 1 161 ? 1.095 17.594 9.547 1 98.81 161 VAL A N 1
ATOM 1197 C CA . VAL A 1 161 ? -0.084 17.625 8.688 1 98.81 161 VAL A CA 1
ATOM 1198 C C . VAL A 1 161 ? 0.343 17.578 7.223 1 98.81 161 VAL A C 1
ATOM 1200 O O . VAL A 1 161 ? 1.438 18.031 6.871 1 98.81 161 VAL A O 1
ATOM 1203 N N . ILE A 1 162 ? -0.473 16.984 6.434 1 98.75 162 ILE A N 1
ATOM 1204 C CA . ILE A 1 162 ? -0.375 17.078 4.98 1 98.75 162 ILE A CA 1
ATOM 1205 C C . ILE A 1 162 ? -1.634 17.734 4.418 1 98.75 162 ILE A C 1
ATOM 1207 O O . ILE A 1 162 ? -2.742 17.219 4.602 1 98.75 162 ILE A O 1
ATOM 1211 N N . CYS A 1 163 ? -1.426 18.844 3.795 1 98.62 163 CYS A N 1
ATOM 1212 C CA . CYS A 1 163 ? -2.506 19.594 3.158 1 98.62 163 CYS A CA 1
ATOM 1213 C C . CYS A 1 163 ? -2.467 19.422 1.644 1 98.62 163 CYS A C 1
ATOM 1215 O O . CYS A 1 163 ? -1.4 19.203 1.066 1 98.62 163 CYS A O 1
ATOM 1217 N N . GLU A 1 164 ? -3.615 19.469 1.073 1 97.69 164 GLU A N 1
ATOM 1218 C CA . GLU A 1 164 ? -3.691 19.484 -0.385 1 97.69 164 GLU A CA 1
ATOM 1219 C C . GLU A 1 164 ? -4.516 20.656 -0.893 1 97.69 164 GLU A C 1
ATOM 1221 O O . GLU A 1 164 ? -5.535 21.016 -0.296 1 97.69 164 GLU A O 1
ATOM 1226 N N . LYS A 1 165 ? -3.977 21.203 -2.02 1 95 165 LYS A N 1
ATOM 1227 C CA . LYS A 1 165 ? -4.754 22.25 -2.662 1 95 165 LYS A CA 1
ATOM 1228 C C . LYS A 1 165 ? -5.977 21.688 -3.373 1 95 165 LYS A C 1
ATOM 1230 O O . LYS A 1 165 ? -5.902 20.609 -3.982 1 95 165 LYS A O 1
ATOM 1235 N N . ILE A 1 166 ? -7.09 22.312 -3.23 1 79.75 166 ILE A N 1
ATOM 1236 C CA . ILE A 1 166 ? -8.344 21.875 -3.848 1 79.75 166 ILE A CA 1
ATOM 1237 C C . ILE A 1 166 ? -8.43 22.422 -5.273 1 79.75 166 ILE A C 1
ATOM 1239 O O . ILE A 1 166 ? -8.039 23.562 -5.535 1 79.75 166 ILE A O 1
ATOM 1243 N N . MET B 1 1 ? -37.594 15.219 -83.75 1 38.22 1 MET B N 1
ATOM 1244 C CA . MET B 1 1 ? -36.625 15.773 -82.875 1 38.22 1 MET B CA 1
ATOM 1245 C C . MET B 1 1 ? -36.438 14.867 -81.625 1 38.22 1 MET B C 1
ATOM 1247 O O . MET B 1 1 ? -37.406 14.484 -81 1 38.22 1 MET B O 1
ATOM 1251 N N . ARG B 1 2 ? -35.281 14.008 -81.562 1 47.09 2 ARG B N 1
ATOM 1252 C CA . ARG B 1 2 ? -34.812 13 -80.625 1 47.09 2 ARG B CA 1
ATOM 1253 C C . ARG B 1 2 ? -34.531 13.625 -79.25 1 47.09 2 ARG B C 1
ATOM 1255 O O . ARG B 1 2 ? -33.75 14.57 -79.188 1 47.09 2 ARG B O 1
ATOM 1262 N N . PHE B 1 3 ? -35.438 13.562 -78.25 1 51.25 3 PHE B N 1
ATOM 1263 C CA . PHE B 1 3 ? -35.312 14.031 -76.875 1 51.25 3 PHE B CA 1
ATOM 1264 C C . PHE B 1 3 ? -34.219 13.266 -76.188 1 51.25 3 PHE B C 1
ATOM 1266 O O . PHE B 1 3 ? -34.312 12.055 -76 1 51.25 3 PHE B O 1
ATOM 1273 N N . GLY B 1 4 ? -32.938 13.734 -76.25 1 46.94 4 GLY B N 1
ATOM 1274 C CA . GLY B 1 4 ? -31.844 13.125 -75.562 1 46.94 4 GLY B CA 1
ATOM 1275 C C . GLY B 1 4 ? -32 13.227 -74.062 1 46.94 4 GLY B C 1
ATOM 1276 O O . GLY B 1 4 ? -32.219 14.32 -73.5 1 46.94 4 GLY B O 1
ATOM 1277 N N . ILE B 1 5 ? -32.438 12.148 -73.375 1 51.25 5 ILE B N 1
ATOM 1278 C CA . ILE B 1 5 ? -32.562 12.039 -71.938 1 51.25 5 ILE B CA 1
ATOM 1279 C C . ILE B 1 5 ? -31.203 12.164 -71.25 1 51.25 5 ILE B C 1
ATOM 1281 O O . ILE B 1 5 ? -30.281 11.383 -71.562 1 51.25 5 ILE B O 1
ATOM 1285 N N . LEU B 1 6 ? -30.797 13.398 -70.75 1 51.09 6 LEU B N 1
ATOM 1286 C CA . LEU B 1 6 ? -29.594 13.609 -70 1 51.09 6 LEU B CA 1
ATOM 1287 C C . LEU B 1 6 ? -29.688 12.875 -68.625 1 51.09 6 LEU B C 1
ATOM 1289 O O . LEU B 1 6 ? -30.594 13.125 -67.875 1 51.09 6 LEU B O 1
ATOM 1293 N N . SER B 1 7 ? -29.125 11.68 -68.562 1 49.38 7 SER B N 1
ATOM 1294 C CA . SER B 1 7 ? -29.062 10.914 -67.312 1 49.38 7 SER B CA 1
ATOM 1295 C C . SER B 1 7 ? -28.125 11.57 -66.312 1 49.38 7 SER B C 1
ATOM 1297 O O . SER B 1 7 ? -26.953 11.797 -66.625 1 49.38 7 SER B O 1
ATOM 1299 N N . LEU B 1 8 ? -28.719 12.383 -65.438 1 49.88 8 LEU B N 1
ATOM 1300 C CA . LEU B 1 8 ? -27.953 12.93 -64.312 1 49.88 8 LEU B CA 1
ATOM 1301 C C . LEU B 1 8 ? -27.438 11.812 -63.406 1 49.88 8 LEU B C 1
ATOM 1303 O O . LEU B 1 8 ? -28.219 11.047 -62.844 1 49.88 8 LEU B O 1
ATOM 1307 N N . VAL B 1 9 ? -26.203 11.414 -63.625 1 51.09 9 VAL B N 1
ATOM 1308 C CA . VAL B 1 9 ? -25.547 10.461 -62.75 1 51.09 9 VAL B CA 1
ATOM 1309 C C . VAL B 1 9 ? -25.281 11.109 -61.375 1 51.09 9 VAL B C 1
ATOM 1311 O O . VAL B 1 9 ? -24.547 12.094 -61.281 1 51.09 9 VAL B O 1
ATOM 1314 N N . LEU B 1 10 ? -26.234 11.016 -60.5 1 47.94 10 LEU B N 1
ATOM 1315 C CA . LEU B 1 10 ? -25.969 11.43 -59.125 1 47.94 10 LEU B CA 1
ATOM 1316 C C . LEU B 1 10 ? -24.891 10.539 -58.5 1 47.94 10 LEU B C 1
ATOM 1318 O O . LEU B 1 10 ? -25.094 9.336 -58.344 1 47.94 10 LEU B O 1
ATOM 1322 N N . ALA B 1 11 ? -23.641 10.969 -58.562 1 51.53 11 ALA B N 1
ATOM 1323 C CA . ALA B 1 11 ? -22.578 10.297 -57.844 1 51.53 11 ALA B CA 1
ATOM 1324 C C . ALA B 1 11 ? -22.797 10.383 -56.312 1 51.53 11 ALA B C 1
ATOM 1326 O O . ALA B 1 11 ? -22.812 11.469 -55.75 1 51.53 11 ALA B O 1
ATOM 1327 N N . VAL B 1 12 ? -23.516 9.398 -55.75 1 50.12 12 VAL B N 1
ATOM 1328 C CA . VAL B 1 12 ? -23.625 9.312 -54.312 1 50.12 12 VAL B CA 1
ATOM 1329 C C . VAL B 1 12 ? -22.234 9.172 -53.688 1 50.12 12 VAL B C 1
ATOM 1331 O O . VAL B 1 12 ? -21.516 8.219 -53.969 1 50.12 12 VAL B O 1
ATOM 1334 N N . CYS B 1 13 ? -21.547 10.312 -53.312 1 47.81 13 CYS B N 1
ATOM 1335 C CA . CYS B 1 13 ? -20.359 10.258 -52.469 1 47.81 13 CYS B CA 1
ATOM 1336 C C . CYS B 1 13 ? -20.609 9.422 -51.219 1 47.81 13 CYS B C 1
ATOM 1338 O O . CYS B 1 13 ? -21.422 9.805 -50.375 1 47.81 13 CYS B O 1
ATOM 1340 N N . GLY B 1 14 ? -20.609 8.148 -51.312 1 43.78 14 GLY B N 1
ATOM 1341 C CA . GLY B 1 14 ? -20.688 7.371 -50.094 1 43.78 14 GLY B CA 1
ATOM 1342 C C . GLY B 1 14 ? -19.766 7.875 -49 1 43.78 14 GLY B C 1
ATOM 1343 O O . GLY B 1 14 ? -18.547 7.91 -49.188 1 43.78 14 GLY B O 1
ATOM 1344 N N . ALA B 1 15 ? -20.297 8.766 -48.125 1 43.19 15 ALA B N 1
ATOM 1345 C CA . ALA B 1 15 ? -19.547 9.016 -46.906 1 43.19 15 ALA B CA 1
ATOM 1346 C C . ALA B 1 15 ? -19.031 7.715 -46.281 1 43.19 15 ALA B C 1
ATOM 1348 O O . ALA B 1 15 ? -19.812 6.793 -46.031 1 43.19 15 ALA B O 1
ATOM 1349 N N . ALA B 1 16 ? -17.781 7.395 -46.625 1 47.34 16 ALA B N 1
ATOM 1350 C CA . ALA B 1 16 ? -17.188 6.316 -45.844 1 47.34 16 ALA B CA 1
ATOM 1351 C C . ALA B 1 16 ? -17.531 6.465 -44.344 1 47.34 16 ALA B C 1
ATOM 1353 O O . ALA B 1 16 ? -17.188 7.465 -43.719 1 47.34 16 ALA B O 1
ATOM 1354 N N . GLU B 1 17 ? -18.562 5.891 -43.906 1 51.19 17 GLU B N 1
ATOM 1355 C CA . GLU B 1 17 ? -18.703 5.781 -42.469 1 51.19 17 GLU B CA 1
ATOM 1356 C C . GLU B 1 17 ? -17.406 5.359 -41.812 1 51.19 17 GLU B C 1
ATOM 1358 O O . GLU B 1 17 ? -16.875 4.281 -42.094 1 51.19 17 GLU B O 1
ATOM 1363 N N . VAL B 1 18 ? -16.547 6.352 -41.531 1 51.41 18 VAL B N 1
ATOM 1364 C CA . VAL B 1 18 ? -15.508 6.012 -40.562 1 51.41 18 VAL B CA 1
ATOM 1365 C C . VAL B 1 18 ? -16.109 5.238 -39.375 1 51.41 18 VAL B C 1
ATOM 1367 O O . VAL B 1 18 ? -16.906 5.789 -38.625 1 51.41 18 VAL B O 1
ATOM 1370 N N . ASN B 1 19 ? -16.5 4.004 -39.625 1 47.22 19 ASN B N 1
ATOM 1371 C CA . ASN B 1 19 ? -16.828 3.18 -38.469 1 47.22 19 ASN B CA 1
ATOM 1372 C C . ASN B 1 19 ? -15.875 3.418 -37.312 1 47.22 19 ASN B C 1
ATOM 1374 O O . ASN B 1 19 ? -14.75 2.914 -37.312 1 47.22 19 ASN B O 1
ATOM 1378 N N . LEU B 1 20 ? -15.867 4.574 -36.75 1 44.84 20 LEU B N 1
ATOM 1379 C CA . LEU B 1 20 ? -15.148 4.762 -35.5 1 44.84 20 LEU B CA 1
ATOM 1380 C C . LEU B 1 20 ? -15.406 3.607 -34.531 1 44.84 20 LEU B C 1
ATOM 1382 O O . LEU B 1 20 ? -16.469 3.535 -33.938 1 44.84 20 LEU B O 1
ATOM 1386 N N . GLN B 1 21 ? -15.062 2.375 -34.938 1 45.62 21 GLN B N 1
ATOM 1387 C CA . GLN B 1 21 ? -15.234 1.326 -33.938 1 45.62 21 GLN B CA 1
ATOM 1388 C C . GLN B 1 21 ? -14.711 1.77 -32.594 1 45.62 21 GLN B C 1
ATOM 1390 O O . GLN B 1 21 ? -13.609 2.322 -32.5 1 45.62 21 GLN B O 1
ATOM 1395 N N . PRO B 1 22 ? -15.508 1.969 -31.625 1 49.66 22 PRO B N 1
ATOM 1396 C CA . PRO B 1 22 ? -14.992 2.334 -30.297 1 49.66 22 PRO B CA 1
ATOM 1397 C C . PRO B 1 22 ? -13.68 1.632 -29.969 1 49.66 22 PRO B C 1
ATOM 1399 O O . PRO B 1 22 ? -13.523 0.443 -30.25 1 49.66 22 PRO B O 1
ATOM 1402 N N . ARG B 1 23 ? -12.57 2.311 -29.953 1 46.62 23 ARG B N 1
ATOM 1403 C CA . ARG B 1 23 ? -11.305 1.705 -29.562 1 46.62 23 ARG B CA 1
ATOM 1404 C C . ARG B 1 23 ? -11.5 0.717 -28.422 1 46.62 23 ARG B C 1
ATOM 1406 O O . ARG B 1 23 ? -11.992 1.085 -27.344 1 46.62 23 ARG B O 1
ATOM 1413 N N . ALA B 1 24 ? -11.844 -0.499 -28.672 1 50.75 24 ALA B N 1
ATOM 1414 C CA . ALA B 1 24 ? -12.023 -1.528 -27.656 1 50.75 24 ALA B CA 1
ATOM 1415 C C . ALA B 1 24 ? -10.914 -1.46 -26.594 1 50.75 24 ALA B C 1
ATOM 1417 O O . ALA B 1 24 ? -9.742 -1.286 -26.938 1 50.75 24 ALA B O 1
ATOM 1418 N N . GLY B 1 25 ? -11.133 -0.862 -25.469 1 54.72 25 GLY B N 1
ATOM 1419 C CA . GLY B 1 25 ? -10.148 -0.947 -24.391 1 54.72 25 GLY B CA 1
ATOM 1420 C C . GLY B 1 25 ? -9.328 -2.221 -24.438 1 54.72 25 GLY B C 1
ATOM 1421 O O . GLY B 1 25 ? -9.664 -3.156 -25.172 1 54.72 25 GLY B O 1
ATOM 1422 N N . PRO B 1 26 ? -8.07 -2.102 -23.969 1 60.81 26 PRO B N 1
ATOM 1423 C CA . PRO B 1 26 ? -7.238 -3.303 -24.047 1 60.81 26 PRO B CA 1
ATOM 1424 C C . PRO B 1 26 ? -7.988 -4.57 -23.641 1 60.81 26 PRO B C 1
ATOM 1426 O O . PRO B 1 26 ? -8.852 -4.527 -22.766 1 60.81 26 PRO B O 1
ATOM 1429 N N . THR B 1 27 ? -8.273 -5.508 -24.516 1 78.81 27 THR B N 1
ATOM 1430 C CA . THR B 1 27 ? -8.922 -6.773 -24.203 1 78.81 27 THR B CA 1
ATOM 1431 C C . THR B 1 27 ? -7.887 -7.863 -23.922 1 78.81 27 THR B C 1
ATOM 1433 O O . THR B 1 27 ? -6.77 -7.805 -24.438 1 78.81 27 THR B O 1
ATOM 1436 N N . CYS B 1 28 ? -8.031 -8.539 -22.703 1 90.56 28 CYS B N 1
ATOM 1437 C CA . CYS B 1 28 ? -7.234 -9.727 -22.422 1 90.56 28 CYS B CA 1
ATOM 1438 C C . CYS B 1 28 ? -7.973 -10.992 -22.828 1 90.56 28 CYS B C 1
ATOM 1440 O O . CYS B 1 28 ? -9.188 -11.094 -22.656 1 90.56 28 CYS B O 1
ATOM 1442 N N . ASP B 1 29 ? -7.312 -11.844 -23.578 1 89.38 29 ASP B N 1
ATOM 1443 C CA . ASP B 1 29 ? -7.926 -13.109 -23.953 1 89.38 29 ASP B CA 1
ATOM 1444 C C . ASP B 1 29 ? -8.023 -14.047 -22.75 1 89.38 29 ASP B C 1
ATOM 1446 O O . ASP B 1 29 ? -7.094 -14.141 -21.953 1 89.38 29 ASP B O 1
ATOM 1450 N N . PRO B 1 30 ? -9.133 -14.672 -22.75 1 90.94 30 PRO B N 1
ATOM 1451 C CA . PRO B 1 30 ? -9.211 -15.68 -21.688 1 90.94 30 PRO B CA 1
ATOM 1452 C C . PRO B 1 30 ? -8.078 -16.688 -21.734 1 90.94 30 PRO B C 1
ATOM 1454 O O . PRO B 1 30 ? -7.598 -17.031 -22.828 1 90.94 30 PRO B O 1
ATOM 1457 N N . PRO B 1 31 ? -7.609 -17.141 -20.516 1 94.12 31 PRO B N 1
ATOM 1458 C CA . PRO B 1 31 ? -8.195 -16.984 -19.188 1 94.12 31 PRO B CA 1
ATOM 1459 C C . PRO B 1 31 ? -7.68 -15.75 -18.453 1 94.12 31 PRO B C 1
ATOM 1461 O O . PRO B 1 31 ? -7.977 -15.562 -17.266 1 94.12 31 PRO B O 1
ATOM 1464 N N . PHE B 1 32 ? -7.031 -14.938 -19.172 1 96.56 32 PHE B N 1
ATOM 1465 C CA . PHE B 1 32 ? -6.512 -13.719 -18.578 1 96.56 32 PHE B CA 1
ATOM 1466 C C . PHE B 1 32 ? -7.605 -12.656 -18.453 1 96.56 32 PHE B C 1
ATOM 1468 O O . PHE B 1 32 ? -8.523 -12.617 -19.281 1 96.56 32 PHE B O 1
ATOM 1475 N N . LEU B 1 33 ? -7.492 -11.906 -17.469 1 93.94 33 LEU B N 1
ATOM 1476 C CA . LEU B 1 33 ? -8.445 -10.828 -17.234 1 93.94 33 LEU B CA 1
ATOM 1477 C C . LEU B 1 33 ? -7.727 -9.508 -16.984 1 93.94 33 LEU B C 1
ATOM 1479 O O . LEU B 1 33 ? -6.566 -9.508 -16.562 1 93.94 33 LEU B O 1
ATOM 1483 N N . ILE B 1 34 ? -8.43 -8.531 -17.203 1 92.94 34 ILE B N 1
ATOM 1484 C CA . ILE B 1 34 ? -7.848 -7.207 -17.016 1 92.94 34 ILE B CA 1
ATOM 1485 C C . ILE B 1 34 ? -7.965 -6.785 -15.555 1 92.94 34 ILE B C 1
ATOM 1487 O O . ILE B 1 34 ? -9.039 -6.883 -14.961 1 92.94 34 ILE B O 1
ATOM 1491 N N . VAL B 1 35 ? -6.898 -6.445 -14.953 1 90.94 35 VAL B N 1
ATOM 1492 C CA . VAL B 1 35 ? -6.863 -5.84 -13.633 1 90.94 35 VAL B CA 1
ATOM 1493 C C . VAL B 1 35 ? -6.242 -4.449 -13.711 1 90.94 35 VAL B C 1
ATOM 1495 O O . VAL B 1 35 ? -5.227 -4.254 -14.391 1 90.94 35 VAL B O 1
ATOM 1498 N N . GLY B 1 36 ? -6.922 -3.525 -13.016 1 86.56 36 GLY B N 1
ATOM 1499 C CA . GLY B 1 36 ? -6.461 -2.15 -13.117 1 86.56 36 GLY B CA 1
ATOM 1500 C C . GLY B 1 36 ? -6.664 -1.557 -14.5 1 86.56 36 GLY B C 1
ATOM 1501 O O . GLY B 1 36 ? -7.699 -1.774 -15.133 1 86.56 36 GLY B O 1
ATOM 1502 N N . THR B 1 37 ? -5.703 -0.733 -14.938 1 78.25 37 THR B N 1
ATOM 1503 C CA . THR B 1 37 ? -5.93 -0.026 -16.188 1 78.25 37 THR B CA 1
ATOM 1504 C C . THR B 1 37 ? -5.438 -0.854 -17.375 1 78.25 37 THR B C 1
ATOM 1506 O O . THR B 1 37 ? -5.969 -0.741 -18.484 1 78.25 37 THR B O 1
ATOM 1509 N N . SER B 1 38 ? -4.508 -1.713 -17.047 1 78.12 38 SER B N 1
ATOM 1510 C CA . SER B 1 38 ? -4.008 -2.27 -18.312 1 78.12 38 SER B CA 1
ATOM 1511 C C . SER B 1 38 ? -3.355 -3.631 -18.078 1 78.12 38 SER B C 1
ATOM 1513 O O . SER B 1 38 ? -2.814 -4.227 -19.016 1 78.12 38 SER B O 1
ATOM 1515 N N . LYS B 1 39 ? -3.428 -4.234 -16.938 1 91.19 39 LYS B N 1
ATOM 1516 C CA . LYS B 1 39 ? -2.691 -5.48 -16.734 1 91.19 39 LYS B CA 1
ATOM 1517 C C . LYS B 1 39 ? -3.574 -6.691 -17.016 1 91.19 39 LYS B C 1
ATOM 1519 O O . LYS B 1 39 ? -4.695 -6.781 -16.516 1 91.19 39 LYS B O 1
ATOM 1524 N N . CYS B 1 40 ? -3.105 -7.488 -17.891 1 96.31 40 CYS B N 1
ATOM 1525 C CA . CYS B 1 40 ? -3.777 -8.75 -18.156 1 96.31 40 CYS B CA 1
ATOM 1526 C C . CYS B 1 40 ? -3.205 -9.867 -17.297 1 96.31 40 CYS B C 1
ATOM 1528 O O . CYS B 1 40 ? -2.072 -10.305 -17.516 1 96.31 40 CYS B O 1
ATOM 1530 N N . VAL B 1 41 ? -4.055 -10.359 -16.359 1 97.69 41 VAL B N 1
ATOM 1531 C CA . VAL B 1 41 ? -3.465 -11.273 -15.375 1 97.69 41 VAL B CA 1
ATOM 1532 C C . VAL B 1 41 ? -4.328 -12.523 -15.25 1 97.69 41 VAL B C 1
ATOM 1534 O O . VAL B 1 41 ? -5.5 -12.516 -15.633 1 97.69 41 VAL B O 1
ATOM 1537 N N . LEU B 1 42 ? -3.703 -13.547 -14.898 1 97.75 42 LEU B N 1
ATOM 1538 C CA . LEU B 1 42 ? -4.336 -14.789 -14.469 1 97.75 42 LEU B CA 1
ATOM 1539 C C . LEU B 1 42 ? -4 -15.102 -13.016 1 97.75 42 LEU B C 1
ATOM 1541 O O . LEU B 1 42 ? -2.826 -15.18 -12.648 1 97.75 42 LEU B O 1
ATOM 1545 N N . VAL B 1 43 ? -5.031 -15.172 -12.172 1 98.12 43 VAL B N 1
ATOM 1546 C CA . VAL B 1 43 ? -4.879 -15.562 -10.773 1 98.12 43 VAL B CA 1
ATOM 1547 C C . VAL B 1 43 ? -5.289 -17.016 -10.594 1 98.12 43 VAL B C 1
ATOM 1549 O O . VAL B 1 43 ? -6.445 -17.375 -10.82 1 98.12 43 VAL B O 1
ATOM 1552 N N . ASN B 1 44 ? -4.348 -17.859 -10.242 1 97.94 44 ASN B N 1
ATOM 1553 C CA . ASN B 1 44 ? -4.609 -19.297 -10.133 1 97.94 44 ASN B CA 1
ATOM 1554 C C . ASN B 1 44 ? -4.16 -19.844 -8.789 1 97.94 44 ASN B C 1
ATOM 1556 O O . ASN B 1 44 ? -2.996 -19.703 -8.406 1 97.94 44 ASN B O 1
ATOM 1560 N N . ASN B 1 45 ? -5.105 -20.406 -7.988 1 97.5 45 ASN B N 1
ATOM 1561 C CA . ASN B 1 45 ? -4.746 -21.031 -6.715 1 97.5 45 ASN B CA 1
ATOM 1562 C C . ASN B 1 45 ? -5.059 -22.516 -6.707 1 97.5 45 ASN B C 1
ATOM 1564 O O . ASN B 1 45 ? -5.055 -23.156 -5.652 1 97.5 45 ASN B O 1
ATOM 1568 N N . ILE B 1 46 ? -5.391 -23.062 -7.844 1 96.38 46 ILE B N 1
ATOM 1569 C CA . ILE B 1 46 ? -5.641 -24.5 -7.984 1 96.38 46 ILE B CA 1
ATOM 1570 C C . ILE B 1 46 ? -4.32 -25.234 -8.203 1 96.38 46 ILE B C 1
ATOM 1572 O O . ILE B 1 46 ? -4.031 -26.219 -7.516 1 96.38 46 ILE B O 1
ATOM 1576 N N . SER B 1 47 ? -3.598 -24.734 -9.234 1 95.5 47 SER B N 1
ATOM 1577 C CA . SER B 1 47 ? -2.229 -25.219 -9.383 1 95.5 47 SER B CA 1
ATOM 1578 C C . SER B 1 47 ? -1.286 -24.516 -8.406 1 95.5 47 SER B C 1
ATOM 1580 O O . SER B 1 47 ? -1.218 -23.281 -8.375 1 95.5 47 SER B O 1
ATOM 1582 N N . VAL B 1 48 ? -0.592 -25.312 -7.59 1 98.44 48 VAL B N 1
ATOM 1583 C CA . VAL B 1 48 ? 0.313 -24.719 -6.609 1 98.44 48 VAL B CA 1
ATOM 1584 C C . VAL B 1 48 ? 1.699 -25.359 -6.742 1 98.44 48 VAL B C 1
ATOM 1586 O O . VAL B 1 48 ? 1.837 -26.469 -7.242 1 98.44 48 VAL B O 1
ATOM 1589 N N . GLY B 1 49 ? 2.699 -24.609 -6.434 1 98.81 49 GLY B N 1
ATOM 1590 C CA . GLY B 1 49 ? 4.078 -25.062 -6.48 1 98.81 49 GLY B CA 1
ATOM 1591 C C . GLY B 1 49 ? 5.066 -24.031 -5.973 1 98.81 49 GLY B C 1
ATOM 1592 O O . GLY B 1 49 ? 4.672 -23 -5.434 1 98.81 49 GLY B O 1
ATOM 1593 N N . SER B 1 50 ? 6.312 -24.375 -6.07 1 98.81 50 SER B N 1
ATOM 1594 C CA . SER B 1 50 ? 7.367 -23.438 -5.684 1 98.81 50 SER B CA 1
ATOM 1595 C C . SER B 1 50 ? 7.363 -22.203 -6.566 1 98.81 50 SER B C 1
ATOM 1597 O O . SER B 1 50 ? 6.668 -22.156 -7.586 1 98.81 50 SER B O 1
ATOM 1599 N N . TRP B 1 51 ? 8.07 -21.25 -6.137 1 98.81 51 TRP B N 1
ATOM 1600 C CA . TRP B 1 51 ? 8.195 -20.031 -6.945 1 98.81 51 TRP B CA 1
ATOM 1601 C C . TRP B 1 51 ? 8.695 -20.359 -8.352 1 98.81 51 TRP B C 1
ATOM 1603 O O . TRP B 1 51 ? 8.164 -19.859 -9.336 1 98.81 51 TRP B O 1
ATOM 1613 N N . HIS B 1 52 ? 9.703 -21.281 -8.5 1 98.81 52 HIS B N 1
ATOM 1614 C CA . HIS B 1 52 ? 10.281 -21.672 -9.789 1 98.81 52 HIS B CA 1
ATOM 1615 C C . HIS B 1 52 ? 9.289 -22.484 -10.609 1 98.81 52 HIS B C 1
ATOM 1617 O O . HIS B 1 52 ? 9.211 -22.328 -11.828 1 98.81 52 HIS B O 1
ATOM 1623 N N . ASP B 1 53 ? 8.555 -23.391 -9.914 1 98.88 53 ASP B N 1
ATOM 1624 C CA . ASP B 1 53 ? 7.504 -24.141 -10.602 1 98.88 53 ASP B CA 1
ATOM 1625 C C . ASP B 1 53 ? 6.484 -23.188 -11.234 1 98.88 53 ASP B C 1
ATOM 1627 O O . ASP B 1 53 ? 6.102 -23.375 -12.391 1 98.88 53 ASP B O 1
ATOM 1631 N N . MET B 1 54 ? 6.121 -22.188 -10.445 1 98.81 54 MET B N 1
ATOM 1632 C CA . MET B 1 54 ? 5.035 -21.328 -10.891 1 98.81 54 MET B CA 1
ATOM 1633 C C . MET B 1 54 ? 5.527 -20.312 -11.914 1 98.81 54 MET B C 1
ATOM 1635 O O . MET B 1 54 ? 4.773 -19.891 -12.789 1 98.81 54 MET B O 1
ATOM 1639 N N . LYS B 1 55 ? 6.812 -19.953 -11.852 1 98.88 55 LYS B N 1
ATOM 1640 C CA . LYS B 1 55 ? 7.441 -19.203 -12.93 1 98.88 55 LYS B CA 1
ATOM 1641 C C . LYS B 1 55 ? 7.363 -19.984 -14.25 1 98.88 55 LYS B C 1
ATOM 1643 O O . LYS B 1 55 ? 7.012 -19.406 -15.289 1 98.88 55 LYS B O 1
ATOM 1648 N N . HIS B 1 56 ? 7.664 -21.234 -14.195 1 98.75 56 HIS B N 1
ATOM 1649 C CA . HIS B 1 56 ? 7.574 -22.078 -15.375 1 98.75 56 HIS B CA 1
ATOM 1650 C C . HIS B 1 56 ? 6.129 -22.219 -15.852 1 98.75 56 HIS B C 1
ATOM 1652 O O . HIS B 1 56 ? 5.859 -22.172 -17.047 1 98.75 56 HIS B O 1
ATOM 1658 N N . TYR B 1 57 ? 5.234 -22.375 -14.898 1 98.62 57 TYR B N 1
ATOM 1659 C CA . TYR B 1 57 ? 3.812 -22.453 -15.211 1 98.62 57 TYR B CA 1
ATOM 1660 C C . TYR B 1 57 ? 3.363 -21.234 -16.031 1 98.62 57 TYR B C 1
ATOM 1662 O O . TYR B 1 57 ? 2.701 -21.391 -17.047 1 98.62 57 TYR B O 1
ATOM 1670 N N . CYS B 1 58 ? 3.701 -20 -15.516 1 98.69 58 CYS B N 1
ATOM 1671 C CA . CYS B 1 58 ? 3.336 -18.781 -16.25 1 98.69 58 CYS B CA 1
ATOM 1672 C C . CYS B 1 58 ? 3.977 -18.766 -17.625 1 98.69 58 CYS B C 1
ATOM 1674 O O . CYS B 1 58 ? 3.346 -18.359 -18.609 1 98.69 58 CYS B O 1
ATOM 1676 N N . ALA B 1 59 ? 5.227 -19.234 -17.766 1 98.31 59 ALA B N 1
ATOM 1677 C CA . ALA B 1 59 ? 5.934 -19.266 -19.047 1 98.31 59 ALA B CA 1
ATOM 1678 C C . ALA B 1 59 ? 5.223 -20.172 -20.047 1 98.31 59 ALA B C 1
ATOM 1680 O O . ALA B 1 59 ? 5.152 -19.859 -21.234 1 98.31 59 ALA B O 1
ATOM 1681 N N . LEU B 1 60 ? 4.688 -21.266 -19.594 1 97.69 60 LEU B N 1
ATOM 1682 C CA . LEU B 1 60 ? 3.975 -22.219 -20.438 1 97.69 60 LEU B CA 1
ATOM 1683 C C . LEU B 1 60 ? 2.725 -21.578 -21.031 1 97.69 60 LEU B C 1
ATOM 1685 O O . LEU B 1 60 ? 2.262 -21.984 -22.109 1 97.69 60 LEU B O 1
ATOM 1689 N N . LEU B 1 61 ? 2.24 -20.547 -20.422 1 96.88 61 LEU B N 1
ATOM 1690 C CA . LEU B 1 61 ? 1.047 -19.844 -20.891 1 96.88 61 LEU B CA 1
ATOM 1691 C C . LEU B 1 61 ? 1.424 -18.625 -21.719 1 96.88 61 LEU B C 1
ATOM 1693 O O . LEU B 1 61 ? 0.563 -17.812 -22.078 1 96.88 61 LEU B O 1
ATOM 1697 N N . GLY B 1 62 ? 2.758 -18.5 -22 1 96.56 62 GLY B N 1
ATOM 1698 C CA . GLY B 1 62 ? 3.221 -17.312 -22.703 1 96.56 62 GLY B CA 1
ATOM 1699 C C . GLY B 1 62 ? 3.182 -16.062 -21.859 1 96.56 62 GLY B C 1
ATOM 1700 O O . GLY B 1 62 ? 3 -14.953 -22.391 1 96.56 62 GLY B O 1
ATOM 1701 N N . ALA B 1 63 ? 3.178 -16.266 -20.609 1 97.81 63 ALA B N 1
ATOM 1702 C CA . ALA B 1 63 ? 3.119 -15.172 -19.641 1 97.81 63 ALA B CA 1
ATOM 1703 C C . ALA B 1 63 ? 4.309 -15.227 -18.688 1 97.81 63 ALA B C 1
ATOM 1705 O O . ALA B 1 63 ? 5.266 -15.969 -18.906 1 97.81 63 ALA B O 1
ATOM 1706 N N . GLN B 1 64 ? 4.375 -14.336 -17.734 1 98.5 64 GLN B N 1
ATOM 1707 C CA . GLN B 1 64 ? 5.371 -14.32 -16.672 1 98.5 64 GLN B CA 1
ATOM 1708 C C . GLN B 1 64 ? 4.715 -14.094 -15.312 1 98.5 64 GLN B C 1
ATOM 1710 O O . GLN B 1 64 ? 3.541 -13.727 -15.234 1 98.5 64 GLN B O 1
ATOM 1715 N N . LEU B 1 65 ? 5.488 -14.352 -14.297 1 98.81 65 LEU B N 1
ATOM 1716 C CA . LEU B 1 65 ? 5 -13.914 -12.992 1 98.81 65 LEU B CA 1
ATOM 1717 C C . LEU B 1 65 ? 4.719 -12.414 -12.992 1 98.81 65 LEU B C 1
ATOM 1719 O O . LEU B 1 65 ? 5.48 -11.641 -13.562 1 98.81 65 LEU B O 1
ATOM 1723 N N . VAL B 1 66 ? 3.689 -12.055 -12.336 1 98.38 66 VAL B N 1
ATOM 1724 C CA . VAL B 1 66 ? 3.189 -10.688 -12.43 1 98.38 66 VAL B CA 1
ATOM 1725 C C . VAL B 1 66 ? 4.215 -9.719 -11.844 1 98.38 66 VAL B C 1
ATOM 1727 O O . VAL B 1 66 ? 4.82 -10.008 -10.805 1 98.38 66 VAL B O 1
ATOM 1730 N N . LYS B 1 67 ? 4.473 -8.688 -12.547 1 97.5 67 LYS B N 1
ATOM 1731 C CA . LYS B 1 67 ? 5.223 -7.531 -12.078 1 97.5 67 LYS B CA 1
ATOM 1732 C C . LYS B 1 67 ? 4.289 -6.465 -11.508 1 97.5 67 LYS B C 1
ATOM 1734 O O . LYS B 1 67 ? 3.523 -5.844 -12.25 1 97.5 67 LYS B O 1
ATOM 1739 N N . LEU B 1 68 ? 4.316 -6.27 -10.203 1 96.31 68 LEU B N 1
ATOM 1740 C CA . LEU B 1 68 ? 3.469 -5.27 -9.57 1 96.31 68 LEU B CA 1
ATOM 1741 C C . LEU B 1 68 ? 4.27 -4.023 -9.211 1 96.31 68 LEU B C 1
ATOM 1743 O O . LEU B 1 68 ? 4.43 -3.699 -8.031 1 96.31 68 LEU B O 1
ATOM 1747 N N . ASP B 1 69 ? 4.629 -3.295 -10.289 1 93.56 69 ASP B N 1
ATOM 1748 C CA . ASP B 1 69 ? 5.477 -2.119 -10.117 1 93.56 69 ASP B CA 1
ATOM 1749 C C . ASP B 1 69 ? 4.641 -0.839 -10.109 1 93.56 69 ASP B C 1
ATOM 1751 O O . ASP B 1 69 ? 5.188 0.263 -10.023 1 93.56 69 ASP B O 1
ATOM 1755 N N . SER B 1 70 ? 3.379 -0.929 -10.242 1 92.56 70 SER B N 1
ATOM 1756 C CA . SER B 1 70 ? 2.41 0.157 -10.125 1 92.56 70 SER B CA 1
ATOM 1757 C C . SER B 1 70 ? 1.528 -0.02 -8.898 1 92.56 70 SER B C 1
ATOM 1759 O O . SER B 1 70 ? 0.84 -1.034 -8.758 1 92.56 70 SER B O 1
ATOM 1761 N N . ALA B 1 71 ? 1.531 1.061 -8.062 1 93.81 71 ALA B N 1
ATOM 1762 C CA . ALA B 1 71 ? 0.693 0.986 -6.871 1 93.81 71 ALA B CA 1
ATOM 1763 C C . ALA B 1 71 ? -0.777 0.818 -7.242 1 93.81 71 ALA B C 1
ATOM 1765 O O . ALA B 1 71 ? -1.525 0.13 -6.543 1 93.81 71 ALA B O 1
ATOM 1766 N N . SER B 1 72 ? -1.136 1.435 -8.312 1 93.56 72 SER B N 1
ATOM 1767 C CA . SER B 1 72 ? -2.518 1.316 -8.766 1 93.56 72 SER B CA 1
ATOM 1768 C C . SER B 1 72 ? -2.834 -0.109 -9.211 1 93.56 72 SER B C 1
ATOM 1770 O O . SER B 1 72 ? -3.914 -0.629 -8.914 1 93.56 72 SER B O 1
ATOM 1772 N N . ASP B 1 73 ? -1.904 -0.729 -9.883 1 93.81 73 ASP B N 1
ATOM 1773 C CA . ASP B 1 73 ? -2.111 -2.111 -10.305 1 93.81 73 ASP B CA 1
ATOM 1774 C C . ASP B 1 73 ? -2.158 -3.051 -9.102 1 93.81 73 ASP B C 1
ATOM 1776 O O . ASP B 1 73 ? -2.969 -3.979 -9.062 1 93.81 73 ASP B O 1
ATOM 1780 N N . PHE B 1 74 ? -1.28 -2.791 -8.156 1 96.56 74 PHE B N 1
ATOM 1781 C CA . PHE B 1 74 ? -1.276 -3.584 -6.93 1 96.56 74 PHE B CA 1
ATOM 1782 C C . PHE B 1 74 ? -2.615 -3.475 -6.211 1 96.56 74 PHE B C 1
ATOM 1784 O O . PHE B 1 74 ? -3.219 -4.488 -5.852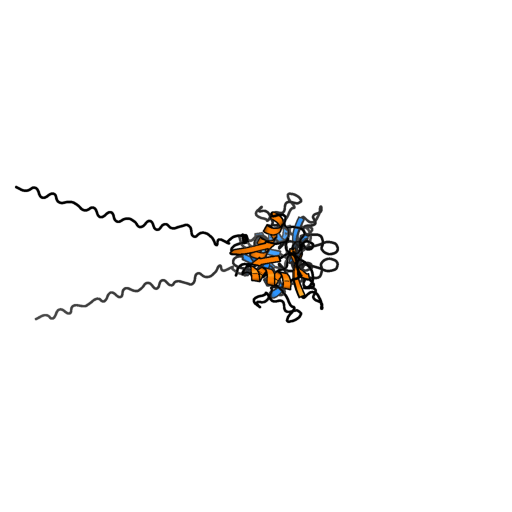 1 96.56 74 PHE B O 1
ATOM 1791 N N . ALA B 1 75 ? -3.09 -2.262 -6.105 1 96.44 75 ALA B N 1
ATOM 1792 C CA . ALA B 1 75 ? -4.383 -2.027 -5.461 1 96.44 75 ALA B CA 1
ATOM 1793 C C . ALA B 1 75 ? -5.5 -2.758 -6.199 1 96.44 75 ALA B C 1
ATOM 1795 O O . ALA B 1 75 ? -6.352 -3.393 -5.574 1 96.44 75 ALA B O 1
ATOM 1796 N N . ALA B 1 76 ? -5.469 -2.65 -7.438 1 95.75 76 ALA B N 1
ATOM 1797 C CA . ALA B 1 76 ? -6.504 -3.281 -8.25 1 95.75 76 ALA B CA 1
ATOM 1798 C C . ALA B 1 76 ? -6.473 -4.801 -8.102 1 95.75 76 ALA B C 1
ATOM 1800 O O . ALA B 1 76 ? -7.52 -5.445 -8.039 1 95.75 76 ALA B O 1
ATOM 1801 N N . LEU B 1 77 ? -5.312 -5.359 -8.062 1 96.81 77 LEU B N 1
ATOM 1802 C CA . LEU B 1 77 ? -5.172 -6.805 -7.945 1 96.81 77 LEU B CA 1
ATOM 1803 C C . LEU B 1 77 ? -5.668 -7.293 -6.59 1 96.81 77 LEU B C 1
ATOM 1805 O O . LEU B 1 77 ? -6.375 -8.305 -6.508 1 96.81 77 LEU B O 1
ATOM 1809 N N . VAL B 1 78 ? -5.316 -6.59 -5.535 1 96.88 78 VAL B N 1
ATOM 1810 C CA . VAL B 1 78 ? -5.773 -6.953 -4.199 1 96.88 78 VAL B CA 1
ATOM 1811 C C . VAL B 1 78 ? -7.297 -6.879 -4.133 1 96.88 78 VAL B C 1
ATOM 1813 O O . VAL B 1 78 ? -7.945 -7.77 -3.582 1 96.88 78 VAL B O 1
ATOM 1816 N N . ASN B 1 79 ? -7.84 -5.816 -4.73 1 95.25 79 ASN B N 1
ATOM 1817 C CA . ASN B 1 79 ? -9.289 -5.688 -4.785 1 95.25 79 ASN B CA 1
ATOM 1818 C C . ASN B 1 79 ? -9.93 -6.859 -5.523 1 95.25 79 ASN B C 1
ATOM 1820 O O . ASN B 1 79 ? -10.984 -7.352 -5.117 1 95.25 79 ASN B O 1
ATOM 1824 N N . TYR B 1 80 ? -9.328 -7.273 -6.594 1 95.62 80 TYR B N 1
ATOM 1825 C CA . TYR B 1 80 ? -9.828 -8.406 -7.367 1 95.62 80 TYR B CA 1
ATOM 1826 C C . TYR B 1 80 ? -9.812 -9.68 -6.539 1 95.62 80 TYR B C 1
ATOM 1828 O O . TYR B 1 80 ? -10.812 -10.406 -6.488 1 95.62 80 TYR B O 1
ATOM 1836 N N . ILE B 1 81 ? -8.672 -9.961 -5.906 1 96.81 81 ILE B N 1
ATOM 1837 C CA . ILE B 1 81 ? -8.523 -11.156 -5.09 1 96.81 81 ILE B CA 1
ATOM 1838 C C . ILE B 1 81 ? -9.602 -11.188 -4.012 1 96.81 81 ILE B C 1
ATOM 1840 O O . ILE B 1 81 ? -10.258 -12.211 -3.812 1 96.81 81 ILE B O 1
ATOM 1844 N N . ASN B 1 82 ? -9.805 -10.094 -3.352 1 94.62 82 ASN B N 1
ATOM 1845 C CA . ASN B 1 82 ? -10.805 -9.992 -2.293 1 94.62 82 ASN B CA 1
ATOM 1846 C C . ASN B 1 82 ? -12.219 -10.141 -2.844 1 94.62 82 ASN B C 1
ATOM 1848 O O . ASN B 1 82 ? -13.039 -10.859 -2.273 1 94.62 82 ASN B O 1
ATOM 1852 N N . GLY B 1 83 ? -12.469 -9.484 -3.922 1 93.88 83 GLY B N 1
ATOM 1853 C CA . GLY B 1 83 ? -13.805 -9.461 -4.492 1 93.88 83 GLY B CA 1
ATOM 1854 C C . GLY B 1 83 ? -14.25 -10.805 -5.043 1 93.88 83 GLY B C 1
ATOM 1855 O O . GLY B 1 83 ? -15.438 -11.133 -5.027 1 93.88 83 GLY B O 1
ATOM 1856 N N . GLU B 1 84 ? -13.297 -11.578 -5.531 1 93.25 84 GLU B N 1
ATOM 1857 C CA . GLU B 1 84 ? -13.625 -12.836 -6.191 1 93.25 84 GLU B CA 1
ATOM 1858 C C . GLU B 1 84 ? -13.555 -14.008 -5.211 1 93.25 84 GLU B C 1
ATOM 1860 O O . GLU B 1 84 ? -13.734 -15.156 -5.598 1 93.25 84 GLU B O 1
ATOM 1865 N N . GLY B 1 85 ? -13.242 -13.68 -3.99 1 90.5 85 GLY B N 1
ATOM 1866 C CA . GLY B 1 85 ? -13.188 -14.719 -2.98 1 90.5 85 GLY B CA 1
ATOM 1867 C C . GLY B 1 85 ? -11.984 -15.633 -3.129 1 90.5 85 GLY B C 1
ATOM 1868 O O . GLY B 1 85 ? -12.039 -16.812 -2.781 1 90.5 85 GLY B O 1
ATOM 1869 N N . LEU B 1 86 ? -11.016 -15.219 -3.809 1 89.38 86 LEU B N 1
ATOM 1870 C CA . LEU B 1 86 ? -9.773 -15.969 -3.971 1 89.38 86 LEU B CA 1
ATOM 1871 C C . LEU B 1 86 ? -8.867 -15.789 -2.758 1 89.38 86 LEU B C 1
ATOM 1873 O O . LEU B 1 86 ? -7.645 -15.75 -2.893 1 89.38 86 LEU B O 1
ATOM 1877 N N . THR B 1 87 ? -9.68 -15.719 -1.695 1 82.25 87 THR B N 1
ATOM 1878 C CA . THR B 1 87 ? -8.992 -15.383 -0.451 1 82.25 87 THR B CA 1
ATOM 1879 C C . THR B 1 87 ? -8.508 -16.656 0.255 1 82.25 87 THR B C 1
ATOM 1881 O O . THR B 1 87 ? -8.844 -17.766 -0.155 1 82.25 87 THR B O 1
ATOM 1884 N N . LYS B 1 88 ? -7.422 -16.703 0.932 1 87.06 88 LYS B N 1
ATOM 1885 C CA . LYS B 1 88 ? -6.879 -17.766 1.772 1 87.06 88 LYS B CA 1
ATOM 1886 C C . LYS B 1 88 ? -5.699 -18.453 1.096 1 87.06 88 LYS B C 1
ATOM 1888 O O . LYS B 1 88 ? -5.324 -19.578 1.469 1 87.06 88 LYS B O 1
ATOM 1893 N N . ALA B 1 89 ? -5.309 -17.938 -0.001 1 96.81 89 ALA B N 1
ATOM 1894 C CA . ALA B 1 89 ? -4.148 -18.516 -0.684 1 96.81 89 ALA B CA 1
ATOM 1895 C C . ALA B 1 89 ? -3.014 -17.5 -0.776 1 96.81 89 ALA B C 1
ATOM 1897 O O . ALA B 1 89 ? -3.256 -16.297 -0.884 1 96.81 89 ALA B O 1
ATOM 1898 N N . PHE B 1 90 ? -1.809 -18.094 -0.676 1 98.56 90 PHE B N 1
ATOM 1899 C CA . PHE B 1 90 ? -0.631 -17.328 -1.064 1 98.56 90 PHE B CA 1
ATOM 1900 C C . PHE B 1 90 ? -0.5 -17.266 -2.582 1 98.56 90 PHE B C 1
ATOM 1902 O O . PHE B 1 90 ? -0.838 -18.219 -3.277 1 98.56 90 PHE B O 1
ATOM 1909 N N . TYR B 1 91 ? 0.008 -16.156 -3.121 1 98.88 91 TYR B N 1
ATOM 1910 C CA . TYR B 1 91 ? 0.229 -16.047 -4.559 1 98.88 91 TYR B CA 1
ATOM 1911 C C . TYR B 1 91 ? 1.643 -15.562 -4.859 1 98.88 91 TYR B C 1
ATOM 1913 O O . TYR B 1 91 ? 2.023 -14.453 -4.473 1 98.88 91 TYR B O 1
ATOM 1921 N N . TRP B 1 92 ? 2.375 -16.328 -5.535 1 98.94 92 TRP B N 1
ATOM 1922 C CA . TRP B 1 92 ? 3.693 -15.898 -5.984 1 98.94 92 TRP B CA 1
ATOM 1923 C C . TRP B 1 92 ? 3.582 -14.727 -6.953 1 98.94 92 TRP B C 1
ATOM 1925 O O . TRP B 1 92 ? 2.701 -14.711 -7.82 1 98.94 92 TRP B O 1
ATOM 1935 N N . ILE B 1 93 ? 4.441 -13.789 -6.844 1 98.88 93 ILE B N 1
ATOM 1936 C CA . ILE B 1 93 ? 4.621 -12.703 -7.805 1 98.88 93 ILE B CA 1
ATOM 1937 C C . ILE B 1 93 ? 6.051 -12.711 -8.336 1 98.88 93 ILE B C 1
ATOM 1939 O O . ILE B 1 93 ? 6.879 -13.516 -7.891 1 98.88 93 ILE B O 1
ATOM 1943 N N . GLY B 1 94 ? 6.395 -11.867 -9.266 1 98.88 94 GLY B N 1
ATOM 1944 C CA . GLY B 1 94 ? 7.625 -12 -10.023 1 98.88 94 GLY B CA 1
ATOM 1945 C C . GLY B 1 94 ? 8.805 -11.305 -9.375 1 98.88 94 GLY B C 1
ATOM 1946 O O . GLY B 1 94 ? 9.688 -10.797 -10.07 1 98.88 94 GLY B O 1
ATOM 1947 N N . ALA B 1 95 ? 8.906 -11.266 -8.062 1 98.75 95 ALA B N 1
ATOM 1948 C CA . ALA B 1 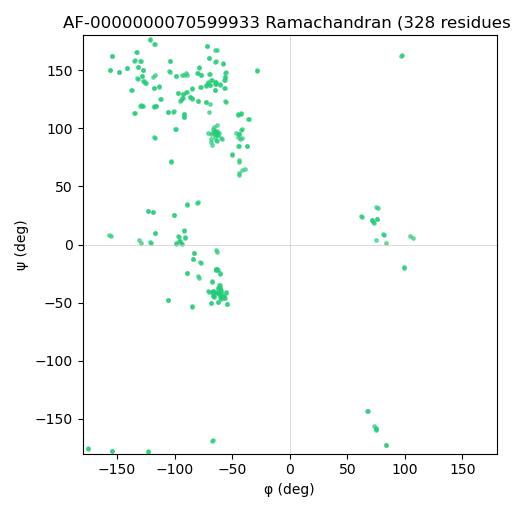95 ? 10 -10.594 -7.363 1 98.75 95 ALA B CA 1
ATOM 1949 C C . ALA B 1 95 ? 10.875 -11.602 -6.617 1 98.75 95 ALA B C 1
ATOM 1951 O O . ALA B 1 95 ? 10.359 -12.531 -5.984 1 98.75 95 ALA B O 1
ATOM 1952 N N . SER B 1 96 ? 12.195 -11.438 -6.719 1 98.38 96 SER B N 1
ATOM 1953 C CA . SER B 1 96 ? 13.133 -12.305 -6.02 1 98.38 96 SER B CA 1
ATOM 1954 C C . SER B 1 96 ? 14.477 -11.609 -5.809 1 98.38 96 SER B C 1
ATOM 1956 O O . SER B 1 96 ? 14.852 -10.727 -6.582 1 98.38 96 SER B O 1
ATOM 1958 N N . ASP B 1 97 ? 15.125 -11.977 -4.762 1 97.5 97 ASP B N 1
ATOM 1959 C CA . ASP B 1 97 ? 16.5 -11.523 -4.566 1 97.5 97 ASP B CA 1
ATOM 1960 C C . ASP B 1 97 ? 17.469 -12.703 -4.504 1 97.5 97 ASP B C 1
ATOM 1962 O O . ASP B 1 97 ? 18.484 -12.641 -3.824 1 97.5 97 ASP B O 1
ATOM 1966 N N . GLU B 1 98 ? 17.094 -13.773 -5.168 1 95.44 98 GLU B N 1
ATOM 1967 C CA . GLU B 1 98 ? 17.891 -15 -5.176 1 95.44 98 GLU B CA 1
ATOM 1968 C C . GLU B 1 98 ? 19.266 -14.75 -5.762 1 95.44 98 GLU B C 1
ATOM 1970 O O . GLU B 1 98 ? 20.25 -15.367 -5.344 1 95.44 98 GLU B O 1
ATOM 1975 N N . THR B 1 99 ? 19.391 -13.914 -6.773 1 94.31 99 THR B N 1
ATOM 1976 C CA . THR B 1 99 ? 20.656 -13.672 -7.453 1 94.31 99 THR B CA 1
ATOM 1977 C C . THR B 1 99 ? 21.625 -12.93 -6.535 1 94.31 99 THR B C 1
ATOM 1979 O O . THR B 1 99 ? 22.797 -13.32 -6.418 1 94.31 99 THR B O 1
ATOM 1982 N N . ASP B 1 100 ? 21.172 -11.859 -5.938 1 94.38 100 ASP B N 1
ATOM 1983 C CA . ASP B 1 100 ? 21.922 -11.062 -4.973 1 94.38 100 ASP B CA 1
ATOM 1984 C C . ASP B 1 100 ? 21.062 -10.711 -3.762 1 94.38 100 ASP B C 1
ATOM 1986 O O . ASP B 1 100 ? 20.125 -9.914 -3.869 1 94.38 100 ASP B O 1
ATOM 1990 N N . GLU B 1 101 ? 21.469 -11.289 -2.594 1 93.88 101 GLU B N 1
ATOM 1991 C CA . GLU B 1 101 ? 20.688 -11.102 -1.376 1 93.88 101 GLU B CA 1
ATOM 1992 C C . GLU B 1 101 ? 20.516 -9.617 -1.063 1 93.88 101 GLU B C 1
ATOM 1994 O O . GLU B 1 101 ? 21.484 -8.859 -1.022 1 93.88 101 GLU B O 1
ATOM 1999 N N . GLY B 1 102 ? 19.266 -9.242 -0.959 1 94.31 102 GLY B N 1
ATOM 2000 C CA . GLY B 1 102 ? 18.969 -7.863 -0.628 1 94.31 102 GLY B CA 1
ATOM 2001 C C . GLY B 1 102 ? 18.609 -7.023 -1.843 1 94.31 102 GLY B C 1
ATOM 2002 O O . GLY B 1 102 ? 18.047 -5.938 -1.711 1 94.31 102 GLY B O 1
ATOM 2003 N N . GLU B 1 103 ? 18.984 -7.484 -2.986 1 95.81 103 GLU B N 1
ATOM 2004 C CA . GLU B 1 103 ? 18.641 -6.793 -4.223 1 95.81 103 GLU B CA 1
ATOM 2005 C C . GLU B 1 103 ? 17.438 -7.445 -4.898 1 95.81 103 GLU B C 1
ATOM 2007 O O . GLU B 1 103 ? 17.578 -8.43 -5.625 1 95.81 103 GLU B O 1
ATOM 2012 N N . TRP B 1 104 ? 16.344 -6.867 -4.703 1 98.06 104 TRP B N 1
ATOM 2013 C CA . TRP B 1 104 ? 15.102 -7.434 -5.227 1 98.06 104 TRP B CA 1
ATOM 2014 C C . TRP B 1 104 ? 14.852 -6.969 -6.656 1 98.06 104 TRP B C 1
ATOM 2016 O O . TRP B 1 104 ? 14.867 -5.766 -6.938 1 98.06 104 TRP B O 1
ATOM 2026 N N . LEU B 1 105 ? 14.633 -7.957 -7.496 1 98.56 105 LEU B N 1
ATOM 2027 C CA . LEU B 1 105 ? 14.375 -7.695 -8.906 1 98.56 105 LEU B CA 1
ATOM 2028 C C . LEU B 1 105 ? 13.102 -8.406 -9.367 1 98.56 105 LEU B C 1
ATOM 2030 O O . LEU B 1 105 ? 12.789 -9.492 -8.883 1 98.56 105 LEU B O 1
ATOM 2034 N N . TRP B 1 106 ? 12.445 -7.742 -10.242 1 98.62 106 TRP B N 1
ATOM 2035 C CA . TRP B 1 106 ? 11.406 -8.445 -10.984 1 98.62 106 TRP B CA 1
ATOM 2036 C C . TRP B 1 106 ? 12.023 -9.43 -11.977 1 98.62 106 TRP B C 1
ATOM 2038 O O . TRP B 1 106 ? 13.234 -9.398 -12.219 1 98.62 106 TRP B O 1
ATOM 2048 N N . THR B 1 107 ? 11.148 -10.266 -12.578 1 97.88 107 THR B N 1
ATOM 2049 C CA . THR B 1 107 ? 11.656 -11.281 -13.5 1 97.88 107 THR B CA 1
ATOM 2050 C C . THR B 1 107 ? 12.312 -10.633 -14.711 1 97.88 107 THR B C 1
ATOM 2052 O O . THR B 1 107 ? 13.141 -11.25 -15.375 1 97.88 107 THR B O 1
ATOM 2055 N N . ASP B 1 108 ? 11.961 -9.367 -14.984 1 96.06 108 ASP B N 1
ATOM 2056 C CA . ASP B 1 108 ? 12.578 -8.672 -16.109 1 96.06 108 ASP B CA 1
ATOM 2057 C C . ASP B 1 108 ? 13.836 -7.922 -15.672 1 96.06 108 ASP B C 1
ATOM 2059 O O . ASP B 1 108 ? 14.359 -7.094 -16.422 1 96.06 108 ASP B O 1
ATOM 2063 N N . LEU B 1 109 ? 14.242 -8.07 -14.516 1 97.12 109 LEU B N 1
ATOM 2064 C CA . LEU B 1 109 ? 15.492 -7.594 -13.938 1 97.12 109 LEU B CA 1
ATOM 2065 C C . LEU B 1 109 ? 15.391 -6.121 -13.547 1 97.12 109 LEU B C 1
ATOM 2067 O O . LEU B 1 109 ? 16.375 -5.508 -13.148 1 97.12 109 LEU B O 1
ATOM 2071 N N . SER B 1 110 ? 14.195 -5.551 -13.609 1 98.06 110 SER B N 1
ATOM 2072 C CA . SER B 1 110 ? 14.016 -4.211 -13.055 1 98.06 110 SER B CA 1
ATOM 2073 C C . SER B 1 110 ? 13.875 -4.254 -11.539 1 98.06 110 SER B C 1
ATOM 2075 O O . SER B 1 110 ? 13.461 -5.266 -10.977 1 98.06 110 SER B O 1
ATOM 2077 N N . PRO B 1 111 ? 14.25 -3.215 -10.875 1 98.06 111 PRO B N 1
ATOM 2078 C CA . PRO B 1 111 ? 14.234 -3.199 -9.406 1 98.06 111 PRO B CA 1
ATOM 2079 C C . PRO B 1 111 ? 12.828 -3.197 -8.828 1 98.06 111 PRO B C 1
ATOM 2081 O O . PRO B 1 111 ? 11.906 -2.629 -9.43 1 98.06 111 PRO B O 1
ATOM 2084 N N . VAL B 1 112 ? 12.672 -3.807 -7.727 1 98.25 112 VAL B N 1
ATOM 2085 C CA . VAL B 1 112 ? 11.414 -3.812 -6.988 1 98.25 112 VAL B CA 1
ATOM 2086 C C . VAL B 1 112 ? 11.383 -2.643 -6.008 1 98.25 112 VAL B C 1
ATOM 2088 O O . VAL B 1 112 ? 12.359 -2.4 -5.289 1 98.25 112 VAL B O 1
ATOM 2091 N N . ALA B 1 113 ? 10.289 -1.888 -6.023 1 96.81 113 ALA B N 1
ATOM 2092 C CA . ALA B 1 113 ? 10.109 -0.828 -5.035 1 96.81 113 ALA B CA 1
ATOM 2093 C C . ALA B 1 113 ? 10.008 -1.405 -3.625 1 96.81 113 ALA B C 1
ATOM 2095 O O . ALA B 1 113 ? 9.336 -2.414 -3.41 1 96.81 113 ALA B O 1
ATOM 2096 N N . MET B 1 114 ? 10.664 -0.736 -2.717 1 95.81 114 MET B N 1
ATOM 2097 C CA . MET B 1 114 ? 10.688 -1.226 -1.342 1 95.81 114 MET B CA 1
ATOM 2098 C C . MET B 1 114 ? 9.758 -0.4 -0.458 1 95.81 114 MET B C 1
ATOM 2100 O O . MET B 1 114 ? 9.375 0.714 -0.82 1 95.81 114 MET B O 1
ATOM 2104 N N . GLY B 1 115 ? 9.352 -1.022 0.657 1 94.62 115 GLY B N 1
ATOM 2105 C CA . GLY B 1 115 ? 8.555 -0.309 1.639 1 94.62 115 GLY B CA 1
ATOM 2106 C C . GLY B 1 115 ? 7.109 -0.121 1.206 1 94.62 115 GLY B C 1
ATOM 2107 O O . GLY B 1 115 ? 6.605 -0.871 0.369 1 94.62 115 GLY B O 1
ATOM 2108 N N . ALA B 1 116 ? 6.406 0.848 1.79 1 95.25 116 ALA B N 1
ATOM 2109 C CA . ALA B 1 116 ? 5.035 1.195 1.438 1 95.25 116 ALA B CA 1
ATOM 2110 C C . ALA B 1 116 ? 4.961 1.798 0.037 1 95.25 116 ALA B C 1
ATOM 2112 O O . ALA B 1 116 ? 5.871 2.52 -0.382 1 95.25 116 ALA B O 1
ATOM 2113 N N . PRO B 1 117 ? 3.926 1.451 -0.679 1 96.69 117 PRO B N 1
ATOM 2114 C CA . PRO B 1 117 ? 2.73 0.76 -0.187 1 96.69 117 PRO B CA 1
ATOM 2115 C C . PRO B 1 117 ? 2.746 -0.735 -0.496 1 96.69 117 PRO B C 1
ATOM 2117 O O . PRO B 1 117 ? 1.689 -1.371 -0.539 1 96.69 117 PRO B O 1
ATOM 2120 N N . PHE B 1 118 ? 3.898 -1.398 -0.672 1 98.19 118 PHE B N 1
ATOM 2121 C CA . PHE B 1 118 ? 3.924 -2.74 -1.242 1 98.19 118 PHE B CA 1
ATOM 2122 C C . PHE B 1 118 ? 4.203 -3.781 -0.164 1 98.19 118 PHE B C 1
ATOM 2124 O O . PHE B 1 118 ? 3.428 -4.723 0.01 1 98.19 118 PHE B O 1
ATOM 2131 N N . TRP B 1 119 ? 5.203 -3.521 0.629 1 98.06 119 TRP B N 1
ATOM 2132 C CA . TRP B 1 119 ? 5.723 -4.559 1.515 1 98.06 119 TRP B CA 1
ATOM 2133 C C . TRP B 1 119 ? 5.043 -4.504 2.879 1 98.06 119 TRP B C 1
ATOM 2135 O O . TRP B 1 119 ? 4.809 -3.418 3.418 1 98.06 119 TRP B O 1
ATOM 2145 N N . SER B 1 120 ? 4.863 -5.629 3.453 1 97 120 SER B N 1
ATOM 2146 C CA . SER B 1 120 ? 4.109 -5.75 4.695 1 97 120 SER B CA 1
ATOM 2147 C C . SER B 1 120 ? 4.945 -5.305 5.895 1 97 120 SER B C 1
ATOM 2149 O O . SER B 1 120 ? 6.109 -5.688 6.023 1 97 120 SER B O 1
ATOM 2151 N N . PRO B 1 121 ? 4.324 -4.539 6.742 1 95.38 121 PRO B N 1
ATOM 2152 C CA . PRO B 1 121 ? 4.867 -4.547 8.102 1 95.38 121 PRO B CA 1
ATOM 2153 C C . PRO B 1 121 ? 4.938 -5.945 8.703 1 95.38 121 PRO B C 1
ATOM 2155 O O . PRO B 1 121 ? 4.117 -6.805 8.375 1 95.38 121 PRO B O 1
ATOM 2158 N N . THR B 1 122 ? 5.934 -6.188 9.57 1 93.81 122 THR B N 1
ATOM 2159 C CA . THR B 1 122 ? 6.145 -7.52 10.133 1 93.81 122 THR B CA 1
ATOM 2160 C C . THR B 1 122 ? 6.852 -7.43 11.484 1 93.81 122 THR B C 1
ATOM 2162 O O . THR B 1 122 ? 7.086 -6.332 11.992 1 93.81 122 THR B O 1
ATOM 2165 N N . GLY B 1 123 ? 7.137 -8.602 12.055 1 88.44 123 GLY B N 1
ATOM 2166 C CA . GLY B 1 123 ? 7.809 -8.664 13.344 1 88.44 123 GLY B CA 1
ATOM 2167 C C . GLY B 1 123 ? 6.863 -8.531 14.523 1 88.44 123 GLY B C 1
ATOM 2168 O O . GLY B 1 123 ? 5.645 -8.5 14.344 1 88.44 123 GLY B O 1
ATOM 2169 N N . SER B 1 124 ? 7.664 -8.43 15.695 1 82.75 124 SER B N 1
ATOM 2170 C CA . SER B 1 124 ? 6.902 -8.242 16.922 1 82.75 124 SER B CA 1
ATOM 2171 C C . SER B 1 124 ? 6.273 -6.852 16.969 1 82.75 124 SER B C 1
ATOM 2173 O O . SER B 1 124 ? 6.941 -5.852 16.703 1 82.75 124 SER B O 1
ATOM 2175 N N . SER B 1 125 ? 4.98 -6.688 16.938 1 84.44 125 SER B N 1
ATOM 2176 C CA . SER B 1 125 ? 4.227 -5.445 17.047 1 84.44 125 SER B CA 1
ATOM 2177 C C . SER B 1 125 ? 4.133 -4.73 15.711 1 84.44 125 SER B C 1
ATOM 2179 O O . SER B 1 125 ? 3.857 -3.529 15.656 1 84.44 125 SER B O 1
ATOM 2181 N N . CYS B 1 126 ? 4.738 -5.379 14.609 1 92.25 126 CYS B N 1
ATOM 2182 C CA . CYS B 1 126 ? 4.648 -4.848 13.258 1 92.25 126 CYS B CA 1
ATOM 2183 C C . CYS B 1 126 ? 5.594 -3.664 13.07 1 92.25 126 CYS B C 1
ATOM 2185 O O . CYS B 1 126 ? 5.254 -2.695 12.391 1 92.25 126 CYS B O 1
ATOM 2187 N N . SER B 1 127 ? 6.758 -3.689 13.797 1 88.81 127 SER B N 1
ATOM 2188 C CA . SER B 1 127 ? 7.688 -2.564 13.789 1 88.81 127 SER B CA 1
ATOM 2189 C C . SER B 1 127 ? 8.812 -2.781 12.781 1 88.81 127 SER B C 1
ATOM 2191 O O . SER B 1 127 ? 9.773 -2.008 12.734 1 88.81 127 SER B O 1
ATOM 2193 N N . GLU B 1 128 ? 8.719 -3.842 12.094 1 93.44 128 GLU B N 1
ATOM 2194 C CA . GLU B 1 128 ? 9.609 -4.133 10.977 1 93.44 128 GLU B CA 1
ATOM 2195 C C . GLU B 1 128 ? 8.844 -4.219 9.656 1 93.44 128 GLU B C 1
ATOM 2197 O O . GLU B 1 128 ? 7.621 -4.066 9.633 1 93.44 128 GLU B O 1
ATOM 2202 N N . THR B 1 129 ? 9.586 -4.324 8.617 1 94.12 129 THR B N 1
ATOM 2203 C CA . THR B 1 129 ? 8.938 -4.457 7.324 1 94.12 129 THR B CA 1
ATOM 2204 C C . THR B 1 129 ? 9.555 -5.594 6.52 1 94.12 129 THR B C 1
ATOM 2206 O O . THR B 1 129 ? 10.758 -5.844 6.609 1 94.12 129 THR B O 1
ATOM 2209 N N . GLU B 1 130 ? 8.664 -6.281 5.797 1 95.69 130 GLU B N 1
ATOM 2210 C CA . GLU B 1 130 ? 9.18 -7.188 4.773 1 95.69 130 GLU B CA 1
ATOM 2211 C C . GLU B 1 130 ? 9.906 -6.418 3.674 1 95.69 130 GLU B C 1
ATOM 2213 O O . GLU B 1 130 ? 9.617 -5.246 3.432 1 95.69 130 GLU B O 1
ATOM 2218 N N . PRO B 1 131 ? 10.797 -7.086 2.955 1 96.31 131 PRO B N 1
ATOM 2219 C CA . PRO B 1 131 ? 11.328 -8.422 3.227 1 96.31 131 PRO B CA 1
ATOM 2220 C C . PRO B 1 131 ? 12.234 -8.461 4.457 1 96.31 131 PRO B C 1
ATOM 2222 O O . PRO B 1 131 ? 13.008 -7.531 4.684 1 96.31 131 PRO B O 1
ATOM 2225 N N . LYS B 1 132 ? 12.18 -9.414 5.344 1 88.19 132 LYS B N 1
ATOM 2226 C CA . LYS B 1 132 ? 13.039 -9.594 6.516 1 88.19 132 LYS B CA 1
ATOM 2227 C C . LYS B 1 132 ? 14.398 -10.164 6.125 1 88.19 132 LYS B C 1
ATOM 2229 O O . LYS B 1 132 ? 15.375 -10.008 6.859 1 88.19 132 LYS B O 1
ATOM 2234 N N . GLY B 1 133 ? 14.359 -10.602 5.043 1 75.44 133 GLY B N 1
ATOM 2235 C CA . GLY B 1 133 ? 15.617 -11.164 4.57 1 75.44 133 GLY B CA 1
ATOM 2236 C C . GLY B 1 133 ? 15.945 -12.508 5.199 1 75.44 133 GLY B C 1
ATOM 2237 O O . GLY B 1 133 ? 15.047 -13.227 5.648 1 75.44 133 GLY B O 1
ATOM 2238 N N . GLY B 1 134 ? 17.156 -12.938 5.238 1 68.19 134 GLY B N 1
ATOM 2239 C CA . GLY B 1 134 ? 17.703 -14.203 5.688 1 68.19 134 GLY B CA 1
ATOM 2240 C C . GLY B 1 134 ? 17.953 -15.18 4.555 1 68.19 134 GLY B C 1
ATOM 2241 O O . GLY B 1 134 ? 17.625 -14.906 3.4 1 68.19 134 GLY B O 1
ATOM 2242 N N . ALA B 1 135 ? 18.719 -16.125 4.859 1 66.19 135 ALA B N 1
ATOM 2243 C CA . ALA B 1 135 ? 19.281 -17.031 3.869 1 66.19 135 ALA B CA 1
ATOM 2244 C C . ALA B 1 135 ? 18.203 -17.844 3.184 1 66.19 135 ALA B C 1
ATOM 2246 O O . ALA B 1 135 ? 18.406 -18.359 2.082 1 66.19 135 ALA B O 1
ATOM 2247 N N . ASN B 1 136 ? 16.953 -17.625 3.727 1 84.62 136 ASN B N 1
ATOM 2248 C CA . ASN B 1 136 ? 16.078 -18.641 3.135 1 84.62 136 ASN B CA 1
ATOM 2249 C C . ASN B 1 136 ? 14.805 -18.016 2.561 1 84.62 136 ASN B C 1
ATOM 2251 O O . ASN B 1 136 ? 13.984 -18.703 1.96 1 84.62 136 ASN B O 1
ATOM 2255 N N . SER B 1 137 ? 14.57 -16.734 2.588 1 93.75 137 SER B N 1
ATOM 2256 C CA . SER B 1 137 ? 13.359 -16.109 2.047 1 93.75 137 SER B CA 1
ATOM 2257 C C . SER B 1 137 ? 13.695 -15.156 0.908 1 93.75 137 SER B C 1
ATOM 2259 O O . SER B 1 137 ? 13.906 -13.969 1.135 1 93.75 137 SER B O 1
ATOM 2261 N N . ASP B 1 138 ? 13.656 -15.695 -0.326 1 97.5 138 ASP B N 1
ATOM 2262 C CA . ASP B 1 138 ? 14.195 -14.945 -1.46 1 97.5 138 ASP B CA 1
ATOM 2263 C C . ASP B 1 138 ? 13.125 -14.719 -2.521 1 97.5 138 ASP B C 1
ATOM 2265 O O . ASP B 1 138 ? 13.414 -14.203 -3.605 1 97.5 138 ASP B O 1
ATOM 2269 N N . CYS B 1 139 ? 11.922 -15.172 -2.266 1 98.56 139 CYS B N 1
ATOM 2270 C CA . CYS B 1 139 ? 10.844 -15.047 -3.244 1 98.56 139 CYS B CA 1
ATOM 2271 C C . CYS B 1 139 ? 9.633 -14.352 -2.637 1 98.56 139 CYS B C 1
ATOM 2273 O O . CYS B 1 139 ? 9.289 -14.594 -1.477 1 98.56 139 CYS B O 1
ATOM 2275 N N . ALA B 1 140 ? 9.047 -13.516 -3.383 1 98.69 140 ALA B N 1
ATOM 2276 C CA . ALA B 1 140 ? 7.953 -12.703 -2.852 1 98.69 140 ALA B CA 1
ATOM 2277 C C . ALA B 1 140 ? 6.598 -13.281 -3.23 1 98.69 140 ALA B C 1
ATOM 2279 O O . ALA B 1 140 ? 6.426 -13.805 -4.336 1 98.69 140 ALA B O 1
ATOM 2280 N N . ALA B 1 141 ? 5.668 -13.156 -2.344 1 98.69 141 ALA B N 1
ATOM 2281 C CA . ALA B 1 141 ? 4.281 -13.57 -2.539 1 98.69 141 ALA B CA 1
ATOM 2282 C C . ALA B 1 141 ? 3.314 -12.57 -1.912 1 98.69 141 ALA B C 1
ATOM 2284 O O . ALA B 1 141 ? 3.697 -11.805 -1.024 1 98.69 141 ALA B O 1
ATOM 2285 N N . LEU B 1 142 ? 2.141 -12.492 -2.473 1 98.56 142 LEU B N 1
ATOM 2286 C CA . LEU B 1 142 ? 1.039 -11.891 -1.727 1 98.56 142 LEU B CA 1
ATOM 2287 C C . LEU B 1 142 ? 0.562 -12.828 -0.62 1 98.56 142 LEU B C 1
ATOM 2289 O O . LEU B 1 142 ? 0.222 -13.984 -0.88 1 98.56 142 LEU B O 1
ATOM 2293 N N . ASN B 1 143 ? 0.576 -12.391 0.586 1 97.19 143 ASN B N 1
ATOM 2294 C CA . ASN B 1 143 ? 0.329 -13.203 1.77 1 97.19 143 ASN B CA 1
ATOM 2295 C C . ASN B 1 143 ? -1.052 -12.93 2.359 1 97.19 143 ASN B C 1
ATOM 2297 O O . ASN B 1 143 ? -1.324 -11.828 2.832 1 97.19 143 ASN B O 1
ATOM 2301 N N . PRO B 1 144 ? -1.936 -13.938 2.32 1 95.94 144 PRO B N 1
ATOM 2302 C CA . PRO B 1 144 ? -3.287 -13.734 2.848 1 95.94 144 PRO B CA 1
ATOM 2303 C C . PRO B 1 144 ? -3.293 -13.383 4.332 1 95.94 144 PRO B C 1
ATOM 2305 O O . PRO B 1 144 ? -4.219 -12.719 4.809 1 95.94 144 PRO B O 1
ATOM 2308 N N . ASN B 1 145 ? -2.283 -13.766 5.07 1 93.69 145 ASN B N 1
ATOM 2309 C CA . ASN B 1 145 ? -2.215 -13.477 6.496 1 93.69 145 ASN B CA 1
ATOM 2310 C C . ASN B 1 145 ? -1.676 -12.07 6.762 1 93.69 145 ASN B C 1
ATOM 2312 O O . ASN B 1 145 ? -1.609 -11.633 7.914 1 93.69 145 ASN B O 1
ATOM 2316 N N . LYS B 1 146 ? -1.246 -11.438 5.766 1 94.06 146 LYS B N 1
ATOM 2317 C CA . LYS B 1 146 ? -0.758 -10.062 5.84 1 94.06 146 LYS B CA 1
ATOM 2318 C C . LYS B 1 146 ? -1.529 -9.156 4.891 1 94.06 146 LYS B C 1
ATOM 2320 O O 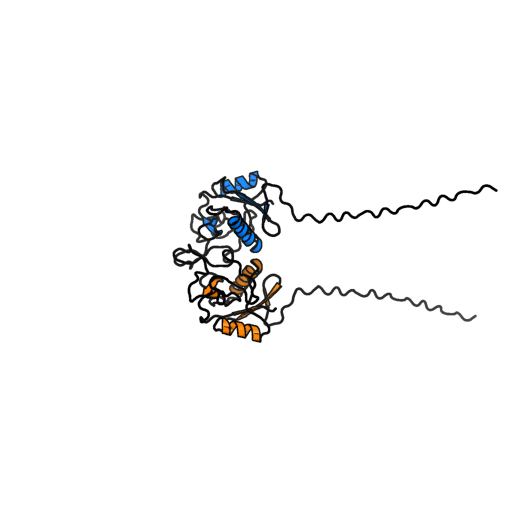. LYS B 1 146 ? -0.956 -8.242 4.297 1 94.06 146 LYS B O 1
ATOM 2325 N N . PHE B 1 147 ? -2.742 -9.516 4.66 1 95.62 147 PHE B N 1
ATOM 2326 C CA . PHE B 1 147 ? -3.707 -8.711 3.922 1 95.62 147 PHE B CA 1
ATOM 2327 C C . PHE B 1 147 ? -3.242 -8.484 2.486 1 95.62 147 PHE B C 1
ATOM 2329 O O . PHE B 1 147 ? -3.48 -7.426 1.908 1 95.62 147 PHE B O 1
ATOM 2336 N N . TYR B 1 148 ? -2.398 -9.375 1.973 1 97.56 148 TYR B N 1
ATOM 2337 C CA . TYR B 1 148 ? -1.942 -9.516 0.594 1 97.56 148 TYR B CA 1
ATOM 2338 C C . TYR B 1 148 ? -0.911 -8.445 0.248 1 97.56 148 TYR B C 1
ATOM 2340 O O . TYR B 1 148 ? -0.701 -8.133 -0.926 1 97.56 148 TYR B O 1
ATOM 2348 N N . TYR B 1 149 ? -0.275 -7.906 1.301 1 98.19 149 TYR B N 1
ATOM 2349 C CA . TYR B 1 149 ? 0.975 -7.191 1.069 1 98.19 149 TYR B CA 1
ATOM 2350 C C . TYR B 1 149 ? 2.09 -8.156 0.678 1 98.19 149 TYR B C 1
ATOM 2352 O O . TYR B 1 149 ? 1.959 -9.367 0.85 1 98.19 149 TYR B O 1
ATOM 2360 N N . PHE B 1 150 ? 3.125 -7.598 0.067 1 98.5 150 PHE B N 1
ATOM 2361 C CA . PHE B 1 150 ? 4.281 -8.398 -0.306 1 98.5 150 PHE B CA 1
ATOM 2362 C C . PHE B 1 150 ? 4.926 -9.031 0.925 1 98.5 150 PHE B C 1
ATOM 2364 O O . PHE B 1 150 ? 5.062 -8.375 1.962 1 98.5 150 PHE B O 1
ATOM 2371 N N . ASP B 1 151 ? 5.301 -10.242 0.864 1 97.12 151 ASP B N 1
ATOM 2372 C CA . ASP B 1 151 ? 6.039 -10.992 1.872 1 97.12 151 ASP B CA 1
ATOM 2373 C C . ASP B 1 151 ? 7.133 -11.844 1.229 1 97.12 151 ASP B C 1
ATOM 2375 O O . ASP B 1 151 ? 6.906 -12.477 0.192 1 97.12 151 ASP B O 1
ATOM 2379 N N . ASP B 1 152 ? 8.305 -11.805 1.761 1 97.44 152 ASP B N 1
ATOM 2380 C CA . ASP B 1 152 ? 9.328 -12.711 1.259 1 97.44 152 ASP B CA 1
ATOM 2381 C C . ASP B 1 152 ? 9.234 -14.078 1.933 1 97.44 152 ASP B C 1
ATOM 2383 O O . ASP B 1 152 ? 9.055 -14.164 3.148 1 97.44 152 ASP B O 1
ATOM 2387 N N . LEU B 1 153 ? 9.312 -15.109 1.147 1 96.94 153 LEU B N 1
ATOM 2388 C CA . LEU B 1 153 ? 9.172 -16.484 1.604 1 96.94 153 LEU B CA 1
ATOM 2389 C C . LEU B 1 153 ? 10.25 -17.375 0.994 1 96.94 153 LEU B C 1
ATOM 2391 O O . LEU B 1 153 ? 10.859 -17.016 -0.014 1 96.94 153 LEU B O 1
ATOM 2395 N N . PRO B 1 154 ? 10.5 -18.531 1.686 1 97.19 154 PRO B N 1
ATOM 2396 C CA . PRO B 1 154 ? 11.352 -19.5 0.984 1 97.19 154 PRO B CA 1
ATOM 2397 C C . PRO B 1 154 ? 10.797 -19.891 -0.381 1 97.19 154 PRO B C 1
ATOM 2399 O O . PRO B 1 154 ? 9.617 -20.219 -0.496 1 97.19 154 PRO B O 1
ATOM 2402 N N . CYS B 1 155 ? 11.633 -19.922 -1.36 1 97.81 155 CYS B N 1
ATOM 2403 C CA . CYS B 1 155 ? 11.211 -20.156 -2.738 1 97.81 155 CYS B CA 1
ATOM 2404 C C . CYS B 1 155 ? 10.594 -21.531 -2.893 1 97.81 155 CYS B C 1
ATOM 2406 O O . CYS B 1 155 ? 9.844 -21.781 -3.842 1 97.81 155 CYS B O 1
ATOM 2408 N N . SER B 1 156 ? 10.906 -22.406 -1.978 1 97.81 156 SER B N 1
ATOM 2409 C CA . SER B 1 156 ? 10.477 -23.797 -2.078 1 97.81 156 SER B CA 1
ATOM 2410 C C . SER B 1 156 ? 9.055 -23.969 -1.538 1 97.81 156 SER B C 1
ATOM 2412 O O . SER B 1 156 ? 8.453 -25.031 -1.713 1 97.81 156 SER B O 1
ATOM 2414 N N . ASN B 1 157 ? 8.547 -22.891 -0.818 1 98.06 157 ASN B N 1
ATOM 2415 C CA . ASN B 1 157 ? 7.176 -22.984 -0.338 1 98.06 157 ASN B CA 1
ATOM 2416 C C . ASN B 1 157 ? 6.195 -23.203 -1.485 1 98.06 157 ASN B C 1
ATOM 2418 O O . ASN B 1 157 ? 6.512 -22.938 -2.643 1 98.06 157 ASN B O 1
ATOM 2422 N N . THR B 1 158 ? 5.043 -23.797 -1.126 1 98.44 158 THR B N 1
ATOM 2423 C CA . THR B 1 158 ? 3.996 -24.031 -2.115 1 98.44 158 THR B CA 1
ATOM 2424 C C . THR B 1 158 ? 2.949 -22.922 -2.062 1 98.44 158 THR B C 1
ATOM 2426 O O . THR B 1 158 ? 2.455 -22.578 -0.987 1 98.44 158 THR B O 1
ATOM 2429 N N . ALA B 1 159 ? 2.613 -22.344 -3.213 1 98.75 159 ALA B N 1
ATOM 2430 C CA . ALA B 1 159 ? 1.625 -21.266 -3.299 1 98.75 159 ALA B CA 1
ATOM 2431 C C . ALA B 1 159 ? 0.986 -21.234 -4.684 1 98.75 159 ALA B C 1
ATOM 2433 O O . ALA B 1 159 ? 1.479 -21.859 -5.621 1 98.75 159 ALA B O 1
ATOM 2434 N N . GLY B 1 160 ? -0.182 -20.547 -4.797 1 98.75 160 GLY B N 1
ATOM 2435 C CA . GLY B 1 160 ? -0.733 -20.188 -6.098 1 98.75 160 GLY B CA 1
ATOM 2436 C C . GLY B 1 160 ? 0.108 -19.172 -6.844 1 98.75 160 GLY B C 1
ATOM 2437 O O . GLY B 1 160 ? 1.236 -18.891 -6.445 1 98.75 160 GLY B O 1
ATOM 2438 N N . VAL B 1 161 ? -0.516 -18.672 -7.934 1 98.75 161 VAL B N 1
ATOM 2439 C CA . VAL B 1 161 ? 0.334 -17.844 -8.789 1 98.75 161 VAL B CA 1
ATOM 2440 C C . VAL B 1 161 ? -0.501 -16.766 -9.461 1 98.75 161 VAL B C 1
ATOM 2442 O O . VAL B 1 161 ? -1.704 -16.938 -9.664 1 98.75 161 VAL B O 1
ATOM 2445 N N . ILE B 1 162 ? 0.12 -15.664 -9.695 1 98.75 162 ILE B N 1
ATOM 2446 C CA . ILE B 1 162 ? -0.421 -14.625 -10.562 1 98.75 162 ILE B CA 1
ATOM 2447 C C . ILE B 1 162 ? 0.501 -14.422 -11.758 1 98.75 162 ILE B C 1
ATOM 2449 O O . ILE B 1 162 ? 1.677 -14.086 -11.594 1 98.75 162 ILE B O 1
ATOM 2453 N N . CYS B 1 163 ? -0.041 -14.656 -12.906 1 98.62 163 CYS B N 1
ATOM 2454 C CA . CYS B 1 163 ? 0.674 -14.477 -14.164 1 98.62 163 CYS B CA 1
ATOM 2455 C C . CYS B 1 163 ? 0.212 -13.211 -14.875 1 98.62 163 CYS B C 1
ATOM 2457 O O . CYS B 1 163 ? -0.936 -12.789 -14.719 1 98.62 163 CYS B O 1
ATOM 2459 N N . GLU B 1 164 ? 1.12 -12.648 -15.586 1 97.69 164 GLU B N 1
ATOM 2460 C CA . GLU B 1 164 ? 0.759 -11.523 -16.438 1 97.69 164 GLU B CA 1
ATOM 2461 C C . GLU B 1 164 ? 1.211 -11.742 -17.875 1 97.69 164 GLU B C 1
ATOM 2463 O O . GLU B 1 164 ? 2.297 -12.273 -18.109 1 97.69 164 GLU B O 1
ATOM 2468 N N . LYS B 1 165 ? 0.284 -11.289 -18.766 1 94.94 165 LYS B N 1
ATOM 2469 C CA . LYS B 1 165 ? 0.668 -11.336 -20.172 1 94.94 165 LYS B CA 1
ATOM 2470 C C . LYS B 1 165 ? 1.698 -10.266 -20.5 1 94.94 165 LYS B C 1
ATOM 2472 O O . LYS B 1 165 ? 1.612 -9.141 -20 1 94.94 165 LYS B O 1
ATOM 2477 N N . ILE B 1 166 ? 2.691 -10.609 -21.266 1 79.81 166 ILE B N 1
ATOM 2478 C CA . ILE B 1 166 ? 3.75 -9.688 -21.656 1 79.81 166 ILE B CA 1
ATOM 2479 C C . ILE B 1 166 ? 3.324 -8.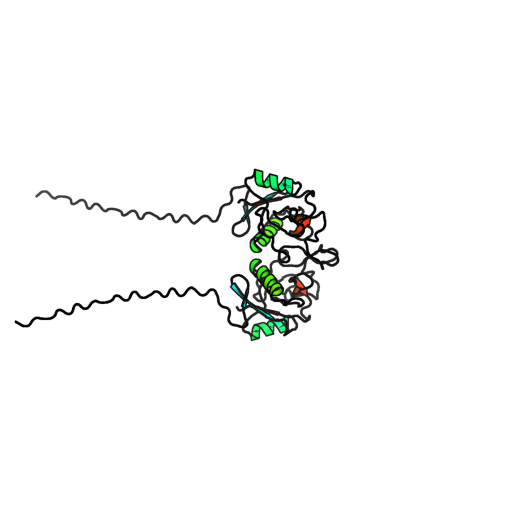906 -22.891 1 79.81 166 ILE B C 1
ATOM 2481 O O . ILE B 1 166 ? 2.699 -9.461 -23.797 1 79.81 166 ILE B O 1
#

Foldseek 3Di:
DDPPDPPPPPPPPPPPPPPPVPPPQADDDPPWDDFFRHWTKDWDFPDKFFLVVVQVVLVVVQWGFADPQDPRRLVRVLVVCVVVVVADFKAFGQWFCVVPFPFIAGVVRHGHDDDPPAWAQDDDVSPHTPPPTDPAFTTWIQDNVRSGGIYTHGRGDMTTYMITND/DDPPDPPPPPPPPPPPPPPPVPPPQADDDPPWDDFFRHWTKDWDFPDKFFLVVVQVVLVVVQWGFADPQDPRRLVRVLVVCVVVVVADFKAFGQWFCVVPFPFIAGVVRHGHDDDPPAWAQDDDVSPHTPPPTDPAFTTWIQDNVRSGGIYTHGRGDMTIYMITHD

Sequence (332 aa):
MRFGILSLVLAVCGAAEVNLQPRAGPTCDPPFLIVGTSKCVLVNNISVGSWHDMKHYCALLGAQLVKLDSASDFAALVNYINGEGLTKAFYWIGASDETDEGEWLWTDLSPVAMGAPFWSPTGSSCSETEPKGGANSDCAALNPNKFYYFDDLPCSNTAGVICEKIMRFGILSLVLAVCGAAEVNLQPRAGPTCDPPFLIVGTSKCVLVNNISVGSWHDMKHYCALLGAQLVKLDSASDFAALVNYINGEGLTKAFYWIGASDETDEGEWLWTDLSPVAMGAPFWSPTGSSCSETEPKGGANSDCAALNPNKFYYFDDLPCSNTAGVICEKI